Protein AF-A0AAV3T6Z7-F1 (afdb_monomer)

pLDDT: mean 73.98, std 22.69, range [27.25, 97.94]

Foldseek 3Di:
DDDDPADADDDDDPVVVVVVVVLQVVCVVVQAWDWDDHPNDIDTDRADPDWDWDWDWDADPPPPGDIDIDIDIDDDDPPDDDDDPDDDDDDDDDDDDDDDDDDDDDDDDDDDDDDDDDDDDDDDDPPPAQWDKDWDQDPVRFIWIFIAGVVRDTPDIPPDTHNDSVVRVVVVVVCVVAVVPDDDDDDD

Solvent-accessible surface area (backbone atoms only — not comparable to full-atom values): 13007 Å² total; per-residue (Å²): 135,85,79,88,86,76,64,82,84,79,96,70,54,73,66,56,53,53,50,52,52,49,56,50,51,57,30,57,77,66,74,46,71,33,76,48,74,38,93,88,48,74,48,78,45,72,77,55,99,67,66,51,75,49,80,48,76,49,70,50,89,70,92,53,83,50,72,48,76,49,79,48,79,48,70,77,80,79,80,87,72,94,80,80,92,78,85,78,90,85,83,90,84,84,88,84,90,79,90,83,89,81,80,87,84,82,85,86,81,84,86,82,92,72,96,71,81,90,76,80,83,90,88,76,82,83,72,77,72,65,50,46,78,46,78,46,70,52,95,84,71,25,16,30,32,33,33,33,33,78,89,70,49,74,80,46,64,54,93,60,71,24,92,40,63,63,57,23,50,51,57,50,50,52,48,68,68,48,56,85,77,58,83,87,82,84,85,133

Nearest PDB structures (foldseek):
  6q2z-assembly1_B  TM=9.608E-01  e=8.149E-07  Haloferax volcanii DS2
  8p5x-assembly1_A  TM=3.147E-01  e=1.554E+00  Corynebacterium glutamicum ATCC 13032
  8p5v-assembly1_A  TM=3.253E-01  e=2.183E+00  Corynebacterium glutamicum ATCC 13032

Organism: NCBI:txid926360

Secondary structure (DSSP, 8-state):
---------S---HHHHHHHHHHHHHHHHTTSPEEEE-SS-EEEE---SS-EEEEEEEE-SSS---EEEEEEEE-PPP-----------------------------------------PPP-S-----SEEEEEEE-TTS-EEEEEEETTS-EEEE-SS-BSSHHHHHHHHHHHHHHGGGPPPPPP-

Mean predicted aligned error: 17.93 Å

Radius of gyration: 24.34 Å; Cα contacts (8 Å, |Δi|>4): 159; chains: 1; bounding box: 66×48×58 Å

Sequence (188 aa):
MGDTVLQIDGDRSRTEVASTLRALAEQLDRGEEVRLVGDGETIGVRPADELAFELEVEQGSNGDREIEVEIELEWTEPSESPSDAEAASDAEVASEAADELSDAEASPAAPEETDVDKAVPDDAGTIASLARFEVYRDRADEWRWRLVHRNGNIIAASGEGYTTRQNAEKGMRSVMRNAPGASILRGE

Structure (mmCIF, N/CA/C/O backbone):
data_AF-A0AAV3T6Z7-F1
#
_entry.id   AF-A0AAV3T6Z7-F1
#
loop_
_atom_site.group_PDB
_atom_site.id
_atom_site.type_symbol
_atom_site.label_atom_id
_atom_site.label_alt_id
_atom_site.label_comp_id
_atom_site.label_asym_id
_atom_site.label_entity_id
_atom_site.label_seq_id
_atom_site.pdbx_PDB_ins_code
_atom_site.Cartn_x
_atom_site.Cartn_y
_atom_site.Cartn_z
_atom_site.occupancy
_atom_site.B_iso_or_equiv
_atom_site.auth_seq_id
_atom_site.auth_comp_id
_atom_site.auth_asym_id
_atom_site.auth_atom_id
_atom_site.pdbx_PDB_model_num
ATOM 1 N N . MET A 1 1 ? -0.644 4.741 -13.188 1.00 39.75 1 MET A N 1
ATOM 2 C CA . MET A 1 1 ? -0.957 5.608 -12.037 1.00 39.75 1 MET A CA 1
ATOM 3 C C . MET A 1 1 ? -2.393 5.281 -11.696 1.00 39.75 1 MET A C 1
ATOM 5 O O . MET A 1 1 ? -3.234 5.508 -12.553 1.00 39.75 1 MET A O 1
ATOM 9 N N . GLY A 1 2 ? -2.632 4.577 -10.590 1.00 53.66 2 GLY A N 1
ATOM 10 C CA . GLY A 1 2 ? -3.992 4.374 -10.091 1.00 53.66 2 GLY A CA 1
ATOM 11 C C . GLY A 1 2 ? -4.400 5.617 -9.310 1.00 53.66 2 GLY A C 1
ATOM 12 O O . GLY A 1 2 ? -3.569 6.167 -8.588 1.00 53.66 2 GLY A O 1
ATOM 13 N N . ASP A 1 3 ? -5.622 6.090 -9.505 1.00 65.88 3 ASP A N 1
ATOM 14 C CA . ASP A 1 3 ? -6.178 7.189 -8.722 1.00 65.88 3 ASP A CA 1
ATOM 15 C C . ASP A 1 3 ? -6.658 6.651 -7.364 1.00 65.88 3 ASP A C 1
ATOM 17 O O . ASP A 1 3 ? -7.324 5.615 -7.304 1.00 65.88 3 ASP A O 1
ATOM 21 N N . THR A 1 4 ? -6.320 7.333 -6.264 1.00 75.06 4 THR A N 1
ATOM 22 C CA . THR A 1 4 ? -6.882 7.014 -4.944 1.00 75.06 4 THR A CA 1
ATOM 23 C C . THR A 1 4 ? -8.368 7.345 -4.961 1.00 75.06 4 THR A C 1
ATOM 25 O O . THR A 1 4 ? -8.744 8.513 -5.030 1.00 75.06 4 THR A O 1
ATOM 28 N N . VAL A 1 5 ? -9.207 6.314 -4.899 1.00 75.31 5 VAL A N 1
ATOM 29 C CA . VAL A 1 5 ? -10.669 6.462 -4.961 1.00 75.31 5 VAL A CA 1
ATOM 30 C C . VAL A 1 5 ? -11.305 6.715 -3.594 1.00 75.31 5 VAL A C 1
ATOM 32 O O . VAL A 1 5 ? -12.347 7.347 -3.520 1.00 75.31 5 VAL A O 1
ATOM 35 N N . LEU A 1 6 ? -10.676 6.265 -2.503 1.00 78.62 6 LEU A N 1
ATOM 36 C CA . LEU A 1 6 ? -11.164 6.473 -1.141 1.00 78.62 6 LEU A CA 1
ATOM 37 C C . LEU A 1 6 ? -9.988 6.610 -0.174 1.00 78.62 6 LEU A C 1
ATOM 39 O O . LEU A 1 6 ? -9.052 5.814 -0.223 1.00 78.62 6 LEU A O 1
ATOM 43 N N . GLN A 1 7 ? -10.072 7.572 0.739 1.00 75.88 7 GLN A N 1
ATOM 44 C CA . GLN A 1 7 ? -9.171 7.701 1.880 1.00 75.88 7 GLN A CA 1
ATOM 45 C C . GLN A 1 7 ? -10.006 7.762 3.164 1.00 75.88 7 GLN A C 1
ATOM 47 O O . GLN A 1 7 ? -11.115 8.295 3.163 1.00 75.88 7 GLN A O 1
ATOM 52 N N . ILE A 1 8 ? -9.501 7.151 4.237 1.00 76.00 8 ILE A N 1
ATOM 53 C CA . ILE A 1 8 ? -10.101 7.213 5.572 1.00 76.00 8 ILE A CA 1
ATOM 54 C C . ILE A 1 8 ? -9.028 7.765 6.509 1.00 76.00 8 ILE A C 1
ATOM 56 O O . ILE A 1 8 ? -8.168 7.015 6.967 1.00 76.00 8 ILE A O 1
ATOM 60 N N . ASP A 1 9 ? -9.067 9.064 6.789 1.00 80.38 9 ASP A N 1
ATOM 61 C CA . ASP A 1 9 ? -8.186 9.717 7.761 1.00 80.38 9 ASP A CA 1
ATOM 62 C C . ASP A 1 9 ? -8.964 10.270 8.970 1.00 80.38 9 ASP A C 1
ATOM 64 O O . ASP A 1 9 ? -10.198 10.306 8.997 1.00 80.38 9 ASP A O 1
ATOM 68 N N . GLY A 1 10 ? -8.234 10.597 10.039 1.00 80.31 10 GLY A N 1
ATOM 69 C CA . GLY A 1 10 ? -8.775 11.216 11.250 1.00 80.31 10 GLY A CA 1
ATOM 70 C C . GLY A 1 10 ? -8.654 10.382 12.528 1.00 80.31 10 GLY A C 1
ATOM 71 O O . GLY A 1 10 ? -8.561 9.153 12.515 1.00 80.31 10 GLY A O 1
ATOM 72 N N . ASP A 1 11 ? -8.680 11.082 13.662 1.00 86.19 11 ASP A N 1
ATOM 73 C CA . ASP A 1 11 ? -8.622 10.478 14.990 1.00 86.19 11 ASP A CA 1
ATOM 74 C C . ASP A 1 11 ? -9.894 9.674 15.282 1.00 86.19 11 ASP A C 1
ATOM 76 O O . ASP A 1 11 ? -11.007 10.207 15.290 1.00 86.19 11 ASP A O 1
ATOM 80 N N . ARG A 1 12 ? -9.734 8.382 15.576 1.00 87.69 12 ARG A N 1
ATOM 81 C CA . ARG A 1 12 ? -10.833 7.492 15.971 1.00 87.69 12 ARG A CA 1
ATOM 82 C C . ARG A 1 12 ? -10.507 6.796 17.275 1.00 87.69 12 ARG A C 1
ATOM 84 O O . ARG A 1 12 ? -9.356 6.460 17.559 1.00 87.69 12 ARG A O 1
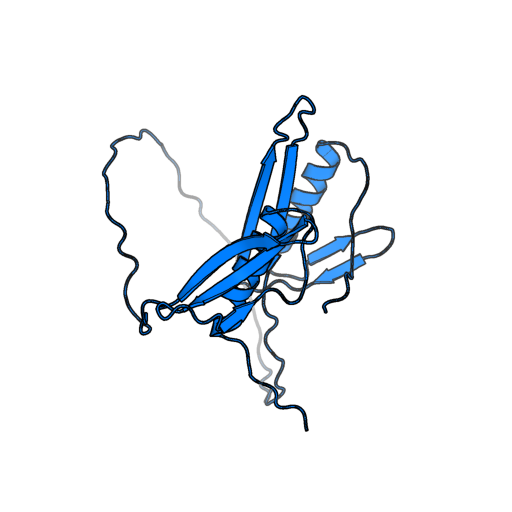ATOM 91 N N . SER A 1 13 ? -11.526 6.526 18.083 1.00 93.62 13 SER A N 1
ATOM 92 C CA . SER A 1 13 ? -11.322 5.698 19.265 1.00 93.62 13 SER A CA 1
ATOM 93 C C . SER A 1 13 ? -10.973 4.261 18.864 1.00 93.62 13 SER A C 1
ATOM 95 O O . SER A 1 13 ? -11.417 3.740 17.839 1.00 93.62 13 SER A O 1
ATOM 97 N N . ARG A 1 14 ? -10.243 3.558 19.737 1.00 94.56 14 ARG A N 1
ATOM 98 C CA . ARG A 1 14 ? -9.926 2.130 19.558 1.00 94.56 14 ARG A CA 1
ATOM 99 C C . ARG A 1 14 ? -11.170 1.271 19.285 1.00 94.56 14 ARG A C 1
ATOM 101 O O . ARG A 1 14 ? -11.097 0.299 18.541 1.00 94.56 14 ARG A O 1
ATOM 108 N N . THR A 1 15 ? -12.305 1.606 19.901 1.00 96.81 15 THR A N 1
ATOM 109 C CA . THR A 1 15 ? -13.564 0.868 19.728 1.00 96.81 15 THR A CA 1
ATOM 110 C C . THR A 1 15 ? -14.177 1.108 18.351 1.00 96.81 15 THR A C 1
ATOM 112 O O . THR A 1 15 ? -14.687 0.162 17.752 1.00 96.81 15 THR A O 1
ATOM 115 N N . GLU A 1 16 ? -14.109 2.335 17.834 1.00 91.12 16 GLU A N 1
ATOM 116 C CA . GLU A 1 16 ? -14.582 2.664 16.485 1.00 91.12 16 GLU A CA 1
ATOM 117 C C . GLU A 1 16 ? -13.747 1.946 15.428 1.00 91.12 16 GLU A C 1
ATOM 119 O O . GLU A 1 16 ? -14.316 1.254 14.589 1.00 91.12 16 GLU A O 1
ATOM 124 N N . VAL A 1 17 ? -12.414 1.996 15.540 1.00 92.25 17 VAL A N 1
ATOM 125 C CA . VAL A 1 17 ? -11.508 1.260 14.639 1.00 92.25 17 VAL A CA 1
ATOM 126 C C . VAL A 1 17 ? -11.812 -0.239 14.663 1.00 92.25 17 VAL A C 1
ATOM 128 O O . VAL A 1 17 ? -12.002 -0.855 13.618 1.00 92.25 17 VAL A O 1
ATOM 131 N N . ALA A 1 18 ? -11.941 -0.834 15.854 1.00 94.50 18 ALA A N 1
ATOM 132 C CA . ALA A 1 18 ? -12.267 -2.252 15.979 1.00 94.50 18 ALA A CA 1
ATOM 133 C C . ALA A 1 18 ? -13.646 -2.604 15.395 1.00 94.50 18 ALA A C 1
ATOM 135 O O . ALA A 1 18 ? -13.845 -3.718 14.920 1.00 94.50 18 ALA A O 1
ATOM 136 N N . SER A 1 19 ? -14.613 -1.689 15.455 1.00 93.62 19 SER A N 1
ATOM 137 C CA . SER A 1 19 ? -15.938 -1.904 14.864 1.00 93.62 19 SER A CA 1
ATOM 138 C C . SER A 1 19 ? -15.863 -1.885 13.339 1.00 93.62 19 SER A C 1
ATOM 140 O O . SER A 1 19 ? -16.414 -2.781 12.706 1.00 93.62 19 SER A O 1
ATOM 142 N N . THR A 1 20 ? -15.109 -0.946 12.760 1.00 89.56 20 THR A N 1
ATOM 143 C CA . THR A 1 20 ? -14.850 -0.897 11.315 1.00 89.56 20 THR A CA 1
ATOM 144 C C . THR A 1 20 ? -14.147 -2.160 10.825 1.00 89.56 20 THR A C 1
ATOM 146 O O . THR A 1 20 ? -14.600 -2.769 9.863 1.00 89.56 20 THR A O 1
ATOM 149 N N . LEU A 1 21 ? -13.085 -2.599 11.509 1.00 92.06 21 LEU A N 1
ATOM 150 C CA . LEU A 1 21 ? -12.343 -3.803 11.120 1.00 92.06 21 LEU A CA 1
ATOM 151 C C . LEU A 1 21 ? -13.201 -5.071 11.202 1.00 92.06 21 LEU A C 1
ATOM 153 O O . LEU A 1 21 ? -13.121 -5.913 10.315 1.00 92.06 21 LEU A O 1
ATOM 157 N N . ARG A 1 22 ? -14.060 -5.202 12.224 1.00 94.44 22 ARG A N 1
ATOM 158 C CA . ARG A 1 22 ? -15.017 -6.322 12.296 1.00 94.44 22 ARG A CA 1
ATOM 159 C C . ARG A 1 22 ? -16.026 -6.278 11.158 1.00 94.44 22 ARG A C 1
ATOM 161 O O . ARG A 1 22 ? -16.257 -7.300 10.531 1.00 94.44 22 ARG A O 1
ATOM 168 N N . ALA A 1 23 ? -16.590 -5.107 10.868 1.00 91.56 23 ALA A N 1
ATOM 169 C CA . ALA A 1 23 ? -17.529 -4.958 9.762 1.00 91.56 23 ALA A CA 1
ATOM 170 C C . ALA A 1 23 ? -16.874 -5.273 8.408 1.00 91.56 23 ALA A C 1
ATOM 172 O O . ALA A 1 23 ? -17.519 -5.850 7.539 1.00 91.56 23 ALA A O 1
ATOM 173 N N . LEU A 1 24 ? -15.602 -4.914 8.219 1.00 91.62 24 LEU A N 1
ATOM 174 C CA . LEU A 1 24 ? -14.833 -5.292 7.034 1.00 91.62 24 LEU A CA 1
ATOM 175 C C . LEU A 1 24 ? -14.630 -6.811 6.965 1.00 91.62 24 LEU A C 1
ATOM 177 O O . LEU A 1 24 ? -14.939 -7.407 5.939 1.00 91.62 24 LEU A O 1
ATOM 181 N N . ALA A 1 25 ? -14.183 -7.436 8.057 1.00 92.69 25 ALA A N 1
ATOM 182 C CA . ALA A 1 25 ? -13.979 -8.884 8.125 1.00 92.69 25 ALA A CA 1
ATOM 183 C C . ALA A 1 25 ? -15.270 -9.660 7.821 1.00 92.69 25 ALA A C 1
ATOM 185 O O . ALA A 1 25 ? -15.272 -10.548 6.980 1.00 92.69 25 ALA A O 1
ATOM 186 N N . GLU A 1 26 ? -16.395 -9.260 8.416 1.00 94.19 26 GLU A N 1
ATOM 187 C CA . GLU A 1 26 ? -17.690 -9.883 8.137 1.00 94.19 26 GLU A CA 1
ATOM 188 C C . GLU A 1 26 ? -18.137 -9.702 6.679 1.00 94.19 26 GLU A C 1
ATOM 190 O O . GLU A 1 26 ? -18.876 -10.530 6.154 1.00 94.19 26 GLU A O 1
ATOM 195 N N . GLN A 1 27 ? -17.787 -8.590 6.025 1.00 93.75 27 GLN A N 1
ATOM 196 C CA . GLN A 1 27 ? -18.110 -8.387 4.609 1.00 93.75 27 GLN A CA 1
ATOM 197 C C . GLN A 1 27 ? -17.240 -9.266 3.706 1.00 93.75 27 GLN A C 1
ATOM 199 O O . GLN A 1 27 ? -17.770 -9.848 2.765 1.00 93.75 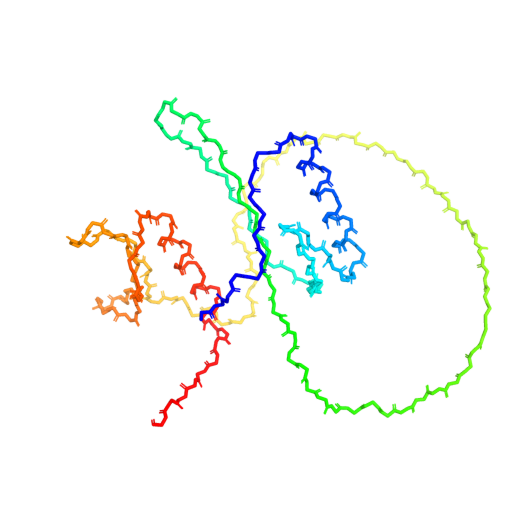27 GLN A O 1
ATOM 204 N N . LEU A 1 28 ? -15.953 -9.418 4.032 1.00 92.12 28 LEU A N 1
ATOM 205 C CA . LEU A 1 28 ? -15.045 -10.332 3.336 1.00 92.12 28 LEU A CA 1
ATOM 206 C C . LEU A 1 28 ? -15.497 -11.794 3.478 1.00 92.12 28 LEU A C 1
ATOM 208 O O . LEU A 1 28 ? -15.591 -12.492 2.476 1.00 92.12 28 LEU A O 1
ATOM 212 N N . ASP A 1 29 ? -15.875 -12.228 4.686 1.00 92.38 29 ASP A N 1
ATOM 213 C CA . ASP A 1 29 ? -16.336 -13.602 4.953 1.00 92.38 29 ASP A CA 1
ATOM 214 C C . ASP A 1 29 ? -17.619 -13.975 4.195 1.00 92.38 29 ASP A C 1
ATOM 216 O O . ASP A 1 29 ? -17.869 -15.151 3.928 1.00 92.38 29 ASP A O 1
ATOM 220 N N . ARG A 1 30 ? -18.459 -12.991 3.844 1.00 90.88 30 ARG A N 1
ATOM 221 C CA . ARG A 1 30 ? -19.657 -13.237 3.025 1.00 90.88 30 ARG A CA 1
ATOM 222 C C . ARG A 1 30 ? -19.316 -13.552 1.565 1.00 90.88 30 ARG A C 1
ATOM 224 O O . ARG A 1 30 ? -20.168 -14.114 0.885 1.00 90.88 30 ARG A O 1
ATOM 231 N N . GLY A 1 31 ? -18.121 -13.189 1.087 1.00 83.00 31 GLY A N 1
ATOM 232 C CA . GLY A 1 31 ? -17.728 -13.333 -0.322 1.00 83.00 31 GLY A CA 1
ATOM 233 C C . GLY A 1 31 ? -18.532 -12.441 -1.278 1.00 83.00 31 GLY A C 1
ATOM 234 O O . GLY A 1 31 ? -18.623 -12.714 -2.471 1.00 83.00 31 GLY A O 1
ATOM 235 N N . GLU A 1 32 ? -19.170 -11.394 -0.752 1.00 84.44 32 GLU A N 1
ATOM 236 C CA . GLU A 1 32 ? -19.997 -10.458 -1.515 1.00 84.44 32 GLU A CA 1
ATOM 237 C C . GLU A 1 32 ? -19.287 -9.101 -1.681 1.00 84.44 32 GLU A C 1
ATOM 239 O O . GLU A 1 32 ? -18.124 -8.914 -1.331 1.00 84.44 32 GLU A O 1
ATOM 244 N N . GLU A 1 33 ? -20.002 -8.116 -2.226 1.00 89.00 33 GLU A N 1
ATOM 245 C CA . GLU A 1 33 ? -19.524 -6.738 -2.324 1.00 89.00 33 GLU A CA 1
ATOM 246 C C . GLU A 1 33 ? -19.237 -6.134 -0.938 1.00 89.00 33 GLU A C 1
ATOM 248 O O . GLU A 1 33 ? -20.132 -5.990 -0.099 1.00 89.00 33 GLU A O 1
ATOM 253 N N . VAL A 1 34 ? -17.989 -5.714 -0.739 1.00 90.88 34 VAL A N 1
ATOM 254 C CA . VAL A 1 34 ? -17.533 -4.953 0.422 1.00 90.88 34 VAL A CA 1
ATOM 255 C C . VAL A 1 34 ? -17.826 -3.477 0.191 1.00 90.88 34 VAL A C 1
ATOM 257 O O . VAL A 1 34 ? -17.452 -2.907 -0.833 1.00 90.88 34 VAL A O 1
ATOM 260 N N . ARG A 1 35 ? -18.459 -2.828 1.167 1.00 89.75 35 ARG A N 1
ATOM 261 C CA . ARG A 1 35 ? -18.719 -1.387 1.162 1.00 89.75 35 ARG A CA 1
ATOM 262 C C . ARG A 1 35 ? -17.751 -0.677 2.091 1.00 89.75 35 ARG A C 1
ATOM 264 O O . ARG A 1 35 ? -17.747 -0.906 3.302 1.00 89.75 35 ARG A O 1
ATOM 271 N N . LEU A 1 36 ? -16.960 0.217 1.514 1.00 85.12 36 LEU A N 1
ATOM 272 C CA . LEU A 1 36 ? -16.019 1.072 2.224 1.00 85.12 36 LEU A CA 1
ATOM 273 C C . LEU A 1 36 ? -16.587 2.488 2.291 1.00 85.12 36 LEU A C 1
ATOM 275 O O . LEU A 1 36 ? -17.032 3.025 1.280 1.00 85.12 36 LEU A O 1
ATOM 279 N N . VAL A 1 37 ? -16.589 3.076 3.488 1.00 82.25 37 VAL A N 1
ATOM 280 C CA . VAL A 1 37 ? -17.152 4.408 3.752 1.00 82.25 37 VAL A CA 1
ATOM 281 C C . VAL A 1 37 ? -16.033 5.348 4.197 1.00 82.25 37 VAL A C 1
ATOM 283 O O . VAL A 1 37 ? -15.421 5.119 5.242 1.00 82.25 37 VAL A O 1
ATOM 286 N N . GLY A 1 38 ? -15.782 6.393 3.410 1.00 75.94 38 GLY A N 1
ATOM 287 C CA . GLY A 1 38 ? -14.840 7.482 3.711 1.00 75.94 38 GLY A CA 1
ATOM 288 C C . GLY A 1 38 ? -15.569 8.789 4.019 1.00 75.94 38 GLY A C 1
ATOM 289 O O . GLY A 1 38 ? -16.704 8.753 4.500 1.00 75.94 38 GLY A O 1
ATOM 290 N N . ASP A 1 39 ? -14.935 9.932 3.745 1.00 71.38 39 ASP A N 1
ATOM 291 C CA . ASP A 1 39 ? -15.435 11.308 3.946 1.00 71.38 39 ASP A CA 1
ATOM 292 C C . ASP A 1 39 ? -16.715 11.653 3.151 1.00 71.38 39 ASP A C 1
ATOM 294 O O . ASP A 1 39 ? -16.746 12.521 2.281 1.00 71.38 39 ASP A O 1
ATOM 298 N N . GLY A 1 40 ? -17.815 10.965 3.456 1.00 71.25 40 GLY A N 1
ATOM 299 C CA . GLY A 1 40 ? -19.119 11.131 2.813 1.00 71.25 40 GLY A CA 1
ATOM 300 C C . GLY A 1 40 ? -19.318 10.305 1.542 1.00 71.25 40 GLY A C 1
ATOM 301 O O . GLY A 1 40 ? -20.413 10.334 0.982 1.00 71.25 40 GLY A O 1
ATOM 302 N N . GLU A 1 41 ? -18.311 9.543 1.114 1.00 78.94 41 GLU A N 1
ATOM 303 C CA . GLU A 1 41 ? -18.389 8.665 -0.053 1.00 78.94 41 GLU A CA 1
ATOM 304 C C . GLU A 1 41 ? -18.438 7.190 0.361 1.00 78.94 41 GLU A C 1
ATOM 306 O O . GLU A 1 41 ? -17.861 6.781 1.371 1.00 78.94 41 GLU A O 1
ATOM 311 N N . THR A 1 42 ? -19.182 6.386 -0.397 1.00 83.75 42 THR A N 1
ATOM 312 C CA . THR A 1 42 ? -19.262 4.934 -0.215 1.00 83.75 42 THR A CA 1
ATOM 313 C C . THR A 1 42 ? -18.905 4.259 -1.524 1.00 83.75 42 THR A C 1
ATOM 315 O O . THR A 1 42 ? -19.574 4.491 -2.530 1.00 83.75 42 THR A O 1
ATOM 318 N N . ILE A 1 43 ? -17.885 3.407 -1.497 1.00 87.38 43 ILE A N 1
ATOM 319 C CA . ILE A 1 43 ? -17.447 2.624 -2.652 1.00 87.38 43 ILE A CA 1
ATOM 320 C C . ILE A 1 43 ? -17.728 1.148 -2.378 1.00 87.38 43 ILE A C 1
ATOM 322 O O . ILE A 1 43 ? -17.416 0.636 -1.303 1.00 87.38 43 ILE A O 1
ATOM 326 N N . GLY A 1 44 ? -18.352 0.483 -3.351 1.00 88.56 44 GLY A N 1
ATOM 327 C CA . GLY A 1 44 ? -18.502 -0.968 -3.384 1.00 88.56 44 GLY A CA 1
ATOM 328 C C . GLY A 1 44 ? -17.346 -1.584 -4.162 1.00 88.56 44 GLY A C 1
ATOM 329 O O . GLY A 1 44 ? -17.101 -1.189 -5.299 1.00 88.56 44 GLY A O 1
ATOM 330 N N . VAL A 1 45 ? -16.645 -2.537 -3.559 1.00 89.44 45 VAL A N 1
ATOM 331 C CA . VAL A 1 45 ? -15.606 -3.340 -4.215 1.00 89.44 45 VAL A CA 1
ATOM 332 C C . VAL A 1 45 ? -15.951 -4.816 -4.078 1.00 89.44 45 VAL A C 1
ATOM 334 O O . VAL A 1 45 ? -16.562 -5.218 -3.089 1.00 89.44 45 VAL A O 1
ATOM 337 N N . ARG A 1 46 ? -15.576 -5.637 -5.061 1.00 89.06 46 ARG A N 1
ATOM 338 C CA . ARG A 1 46 ? -15.724 -7.098 -4.998 1.00 89.06 46 ARG A CA 1
ATOM 339 C C . ARG A 1 46 ? -14.342 -7.742 -4.939 1.00 89.06 46 ARG A C 1
ATOM 341 O O . ARG A 1 46 ? -13.716 -7.910 -5.985 1.00 89.06 46 ARG A O 1
ATOM 348 N N . PRO A 1 47 ? -13.840 -8.045 -3.732 1.00 89.56 47 PRO A N 1
ATOM 349 C CA . PRO A 1 47 ? -12.600 -8.789 -3.577 1.00 89.56 47 PRO A CA 1
ATOM 350 C C . PRO A 1 47 ? -12.725 -10.181 -4.208 1.00 89.56 47 PRO A C 1
ATOM 352 O O . PRO A 1 47 ? -13.805 -10.770 -4.200 1.00 89.56 47 PRO A O 1
ATOM 355 N N . ALA A 1 48 ? -11.632 -10.691 -4.774 1.00 88.00 48 ALA A N 1
ATOM 356 C CA . ALA A 1 48 ? -11.573 -12.066 -5.263 1.00 88.00 48 ALA A CA 1
ATOM 357 C C . ALA A 1 48 ? -11.554 -13.075 -4.096 1.00 88.00 48 ALA A C 1
ATOM 359 O O . ALA A 1 48 ? -11.219 -12.713 -2.968 1.00 88.00 48 ALA A O 1
ATOM 360 N N . ASP A 1 49 ? -11.849 -14.348 -4.384 1.00 86.06 49 ASP A N 1
ATOM 361 C CA . ASP A 1 49 ? -11.765 -15.437 -3.393 1.00 86.06 49 ASP A CA 1
ATOM 362 C C . ASP A 1 49 ? -10.338 -15.621 -2.839 1.00 86.06 49 ASP A C 1
ATOM 364 O O . ASP A 1 49 ? -10.150 -16.087 -1.715 1.00 86.06 49 ASP A O 1
ATOM 368 N N . GLU A 1 50 ? -9.325 -15.230 -3.619 1.00 81.62 50 GLU A N 1
ATOM 369 C CA . GLU A 1 50 ? -7.922 -15.206 -3.210 1.00 81.62 50 GLU A CA 1
ATOM 370 C C . GLU A 1 50 ? -7.394 -13.768 -3.182 1.00 81.62 50 GLU A C 1
ATOM 372 O O . GLU A 1 50 ? -7.432 -13.050 -4.184 1.00 81.62 50 GLU A O 1
ATOM 377 N N . LEU A 1 51 ? -6.868 -13.360 -2.025 1.00 87.00 51 LEU A N 1
ATOM 378 C CA . LEU A 1 51 ? -6.326 -12.024 -1.781 1.00 87.00 51 LEU A CA 1
ATOM 379 C C . LEU A 1 51 ? -4.854 -12.123 -1.384 1.00 87.00 51 LEU A C 1
ATOM 381 O O . LEU A 1 51 ? -4.481 -12.944 -0.541 1.00 87.00 51 LEU A O 1
ATOM 385 N N . ALA A 1 52 ? -4.020 -11.244 -1.933 1.00 83.19 52 ALA A N 1
ATOM 386 C CA . ALA A 1 52 ? -2.710 -10.978 -1.360 1.00 83.19 52 ALA A CA 1
ATOM 387 C C . ALA A 1 52 ? -2.886 -10.036 -0.159 1.00 83.19 52 ALA A C 1
ATOM 389 O O . ALA A 1 52 ? -3.466 -8.961 -0.292 1.00 83.19 52 ALA A O 1
ATOM 390 N N . PHE A 1 53 ? -2.398 -10.453 1.010 1.00 87.00 53 PHE A N 1
ATOM 391 C CA . PHE A 1 53 ? -2.509 -9.709 2.266 1.00 87.00 53 PHE A CA 1
ATOM 392 C C . PHE A 1 53 ? -1.124 -9.343 2.803 1.00 87.00 53 PHE A C 1
ATOM 394 O O . PHE A 1 53 ? -0.259 -10.213 2.938 1.00 87.00 53 PHE A O 1
ATOM 401 N N . GLU A 1 54 ? -0.933 -8.073 3.155 1.00 76.38 54 GLU A N 1
ATOM 402 C CA . GLU A 1 54 ? 0.268 -7.574 3.830 1.00 76.38 54 GLU A CA 1
ATOM 403 C C . GLU A 1 54 ? -0.140 -6.830 5.115 1.00 76.38 54 GLU A C 1
ATOM 405 O O . GLU A 1 54 ? -1.041 -5.991 5.107 1.00 76.38 54 GLU A O 1
ATOM 410 N N . LEU A 1 55 ? 0.507 -7.176 6.234 1.00 86.69 55 LEU A N 1
ATOM 411 C CA . LEU A 1 55 ? 0.377 -6.495 7.524 1.00 86.69 55 LEU A CA 1
ATOM 412 C C . LEU A 1 55 ? 1.759 -6.000 7.931 1.00 86.69 55 LEU A C 1
ATOM 414 O O . LEU A 1 55 ? 2.640 -6.811 8.234 1.00 86.69 55 LEU A O 1
ATOM 418 N N . GLU A 1 56 ? 1.933 -4.687 7.983 1.00 82.81 56 GLU A N 1
ATOM 419 C CA . GLU A 1 56 ? 3.166 -4.065 8.458 1.00 82.81 56 GLU A CA 1
ATOM 420 C C . GLU A 1 56 ? 2.914 -3.333 9.779 1.00 82.81 56 GLU A C 1
ATOM 422 O O . GLU A 1 56 ? 1.861 -2.737 10.000 1.00 82.81 56 GLU A O 1
ATOM 427 N N . VAL A 1 57 ? 3.887 -3.415 10.690 1.00 87.12 57 VAL A N 1
ATOM 428 C CA . VAL A 1 57 ? 3.877 -2.686 11.961 1.00 87.12 57 VAL A CA 1
ATOM 429 C C . VAL A 1 57 ? 5.191 -1.935 12.083 1.00 87.12 57 VAL A C 1
ATOM 431 O O . VAL A 1 57 ? 6.255 -2.552 12.173 1.00 87.12 57 VAL A O 1
ATOM 434 N N . GLU A 1 58 ? 5.115 -0.613 12.130 1.00 82.50 58 GLU A N 1
ATOM 435 C CA . GLU A 1 58 ? 6.260 0.263 12.329 1.00 82.50 58 GLU A CA 1
ATOM 436 C C . GLU A 1 58 ? 6.265 0.817 13.751 1.00 82.50 58 GLU A C 1
ATOM 438 O O . GLU A 1 58 ? 5.233 1.178 14.317 1.00 82.50 58 GLU A O 1
ATOM 443 N N . GLN A 1 59 ? 7.454 0.875 14.351 1.00 85.44 59 GLN A N 1
ATOM 444 C CA . GLN A 1 59 ? 7.666 1.482 15.659 1.00 85.44 59 GLN A CA 1
ATOM 445 C C . GLN A 1 59 ? 8.710 2.592 15.543 1.00 85.44 59 GLN A C 1
ATOM 447 O O . GLN A 1 59 ? 9.853 2.354 15.138 1.00 85.44 59 GLN A O 1
ATOM 452 N N . GLY A 1 60 ? 8.329 3.797 15.964 1.00 74.56 60 GLY A N 1
ATOM 453 C CA . GLY A 1 60 ? 9.208 4.957 16.040 1.00 74.56 60 GLY A CA 1
ATOM 454 C C . GLY A 1 60 ? 10.466 4.656 16.856 1.00 74.56 60 GLY A C 1
ATOM 455 O O . GLY A 1 60 ? 10.410 4.179 17.990 1.00 74.56 60 GLY A O 1
ATOM 456 N N . SER A 1 61 ? 11.633 4.926 16.269 1.00 60.28 61 SER A N 1
ATOM 457 C CA . SER A 1 61 ? 12.928 4.554 16.856 1.00 60.28 61 SER A CA 1
ATOM 458 C C . SER A 1 61 ? 13.509 5.592 17.826 1.00 60.28 61 SER A C 1
ATOM 460 O O . SER A 1 61 ? 14.572 5.347 18.392 1.00 60.28 61 SER A O 1
ATOM 462 N N . ASN A 1 62 ? 12.872 6.754 18.033 1.00 53.69 62 ASN A N 1
ATOM 463 C CA . ASN A 1 62 ? 13.543 7.875 18.701 1.00 53.69 62 ASN A CA 1
ATOM 464 C C . ASN A 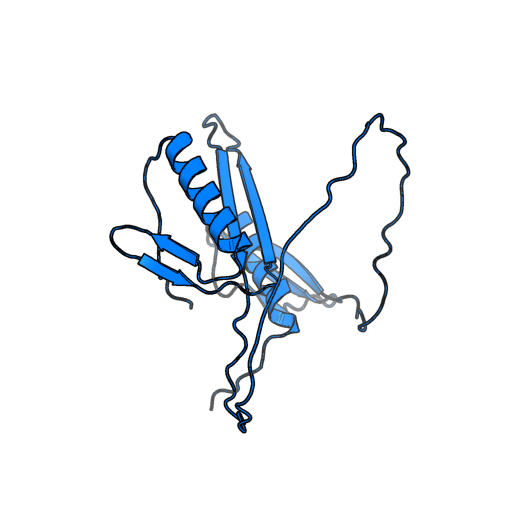1 62 ? 12.604 8.752 19.555 1.00 53.69 62 ASN A C 1
ATOM 466 O O . ASN A 1 62 ? 12.214 9.832 19.140 1.00 53.69 62 ASN A O 1
ATOM 470 N N . GLY A 1 63 ? 12.280 8.317 20.780 1.00 58.00 63 GLY A N 1
ATOM 471 C CA . GLY A 1 63 ? 11.614 9.144 21.808 1.00 58.00 63 GLY A CA 1
ATOM 472 C C . GLY A 1 63 ? 10.109 9.372 21.613 1.00 58.00 63 GLY A C 1
ATOM 473 O O . GLY A 1 63 ? 9.361 9.291 22.589 1.00 58.00 63 GLY A O 1
ATOM 474 N N . ASP A 1 64 ? 9.672 9.544 20.371 1.00 59.94 64 ASP A N 1
ATOM 475 C CA . ASP A 1 64 ? 8.276 9.540 19.952 1.00 59.94 64 ASP A CA 1
ATOM 476 C C . ASP A 1 64 ? 7.871 8.084 19.677 1.00 59.94 64 ASP A C 1
ATOM 478 O O . ASP A 1 64 ? 8.322 7.445 18.727 1.00 59.94 64 ASP A O 1
ATOM 482 N N . ARG A 1 65 ? 7.102 7.496 20.602 1.00 69.69 65 ARG A N 1
ATOM 483 C CA . ARG A 1 65 ? 6.639 6.099 20.524 1.00 69.69 65 ARG A CA 1
ATOM 484 C C . ARG A 1 65 ? 5.418 5.996 19.616 1.00 69.69 65 ARG A C 1
ATOM 486 O O . ARG A 1 65 ? 4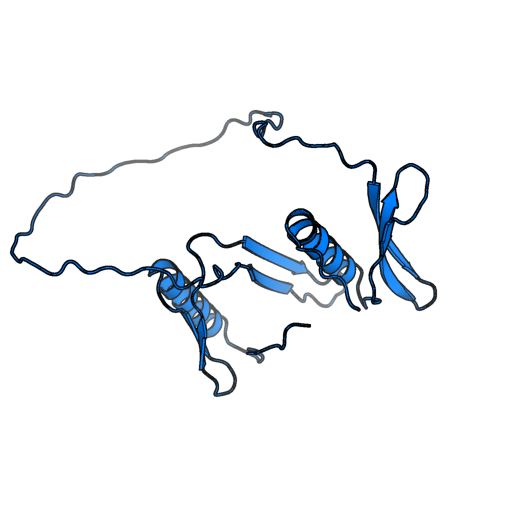.349 5.587 20.066 1.00 69.69 65 ARG A O 1
ATOM 493 N N . GLU A 1 66 ? 5.566 6.417 18.372 1.00 78.12 66 GLU A N 1
ATOM 494 C CA . GLU A 1 66 ? 4.518 6.242 17.374 1.00 78.12 66 GLU A CA 1
ATOM 495 C C . GLU A 1 66 ? 4.549 4.787 16.899 1.00 78.12 66 GLU A C 1
ATOM 497 O O . GLU A 1 66 ? 5.612 4.237 16.605 1.00 78.12 66 GLU A O 1
ATOM 502 N N . ILE A 1 67 ? 3.391 4.132 16.950 1.00 84.50 67 ILE A N 1
ATOM 503 C CA . ILE A 1 67 ? 3.186 2.799 16.390 1.00 84.50 67 ILE A CA 1
ATOM 504 C C . ILE A 1 67 ? 2.240 2.991 15.220 1.00 84.50 67 ILE A C 1
ATOM 506 O O . ILE A 1 67 ? 1.131 3.491 15.412 1.00 84.50 67 ILE A O 1
ATOM 510 N N . GLU A 1 68 ? 2.675 2.573 14.045 1.00 83.88 68 GLU A N 1
ATOM 511 C CA . GLU A 1 68 ? 1.878 2.584 12.828 1.00 83.88 68 GLU A CA 1
ATOM 512 C C . GLU A 1 68 ? 1.612 1.141 12.409 1.00 83.88 68 GLU A C 1
ATOM 514 O O . GLU A 1 68 ? 2.482 0.278 12.518 1.00 83.88 68 GLU A O 1
ATOM 519 N N . VAL A 1 69 ? 0.374 0.859 12.014 1.00 87.56 69 VAL A N 1
ATOM 520 C CA . VAL A 1 69 ? -0.034 -0.449 11.506 1.00 87.56 69 VAL A CA 1
ATOM 521 C C . VAL A 1 69 ? -0.688 -0.214 10.159 1.00 87.56 69 VAL A C 1
ATOM 523 O O . VAL A 1 69 ? -1.709 0.471 10.091 1.00 87.56 69 VAL A O 1
ATOM 526 N N . GLU A 1 70 ? -0.124 -0.804 9.116 1.00 86.25 70 GLU A N 1
ATOM 527 C CA . GLU A 1 70 ? -0.663 -0.758 7.763 1.00 86.25 70 GLU A CA 1
ATOM 528 C C . GLU A 1 70 ? -1.220 -2.131 7.385 1.00 86.25 70 GLU A C 1
ATOM 530 O O . GLU A 1 70 ? -0.618 -3.169 7.672 1.00 86.25 70 GLU A O 1
ATOM 535 N N . ILE A 1 71 ? -2.395 -2.128 6.757 1.00 89.06 71 ILE A N 1
ATOM 536 C CA . ILE A 1 71 ? -3.055 -3.326 6.242 1.00 89.06 71 ILE A CA 1
ATOM 537 C C . ILE A 1 71 ? -3.323 -3.094 4.761 1.00 89.06 71 ILE A C 1
ATOM 539 O O . ILE A 1 71 ? -4.034 -2.151 4.409 1.00 89.06 71 ILE A O 1
ATOM 543 N N . GLU A 1 72 ? -2.800 -3.972 3.915 1.00 86.19 72 GLU A N 1
ATOM 544 C CA . GLU A 1 72 ? -2.998 -3.930 2.469 1.00 86.19 72 GLU A CA 1
ATOM 545 C C . GLU A 1 72 ? -3.646 -5.232 1.985 1.00 86.19 72 GLU A C 1
ATOM 547 O O . GLU A 1 72 ? -3.285 -6.332 2.415 1.00 86.19 72 GLU A O 1
ATOM 552 N N . LEU A 1 73 ? -4.624 -5.085 1.091 1.00 88.69 73 LEU A N 1
ATOM 553 C CA . LEU A 1 73 ? -5.298 -6.171 0.388 1.00 88.69 73 LEU A CA 1
ATOM 554 C C . LEU A 1 73 ? -5.210 -5.883 -1.111 1.00 88.69 73 LEU A C 1
ATOM 556 O O . LEU A 1 73 ? -5.690 -4.845 -1.563 1.00 88.69 73 LEU A O 1
ATOM 560 N N . GLU A 1 74 ? -4.624 -6.801 -1.872 1.00 85.81 74 GLU A N 1
ATOM 561 C CA . GLU A 1 74 ? -4.441 -6.675 -3.321 1.00 85.81 74 GLU A CA 1
ATOM 562 C C . GLU A 1 74 ? -5.044 -7.892 -4.034 1.00 85.81 74 GLU A C 1
ATOM 564 O O . GLU A 1 74 ? -4.851 -9.040 -3.623 1.00 85.81 74 GLU A O 1
ATOM 569 N N . TRP A 1 75 ? -5.785 -7.641 -5.113 1.00 89.88 75 TRP A N 1
ATOM 570 C CA . TRP A 1 75 ? -6.327 -8.674 -5.993 1.00 89.88 75 TRP A CA 1
ATOM 571 C C . TRP A 1 75 ? -6.424 -8.166 -7.431 1.00 89.88 75 TRP A C 1
ATOM 573 O O . TRP A 1 75 ? -6.405 -6.963 -7.691 1.00 89.88 75 TRP A O 1
ATOM 583 N N . THR A 1 76 ? -6.513 -9.098 -8.378 1.00 82.06 76 THR A N 1
ATOM 584 C CA . THR A 1 76 ? -6.734 -8.791 -9.796 1.00 82.06 76 THR A CA 1
ATOM 585 C C . THR A 1 76 ? -8.180 -9.092 -10.151 1.00 82.06 76 THR A C 1
ATOM 587 O O . THR A 1 76 ? -8.659 -10.197 -9.899 1.00 82.06 76 THR A O 1
ATOM 590 N N . GLU A 1 77 ? -8.877 -8.136 -10.761 1.00 73.62 77 GLU A N 1
ATOM 591 C CA . GLU A 1 77 ? -10.205 -8.399 -11.308 1.00 73.62 77 GLU A CA 1
ATOM 592 C C . GLU A 1 77 ? -10.078 -9.259 -12.576 1.00 73.62 77 GLU A C 1
ATOM 594 O O . GLU A 1 77 ? -9.270 -8.939 -13.458 1.00 73.62 77 GLU A O 1
ATOM 599 N N . PRO A 1 78 ? -10.836 -10.363 -12.698 1.00 63.53 78 PRO A N 1
ATOM 600 C CA . PRO A 1 78 ? -10.831 -11.142 -13.923 1.00 63.53 78 PRO A CA 1
ATOM 601 C C . PRO A 1 78 ? -11.336 -10.257 -15.067 1.00 63.53 78 PRO A C 1
ATOM 603 O O . PRO A 1 78 ? -12.400 -9.651 -14.976 1.00 63.53 78 PRO A O 1
ATOM 606 N N . SER A 1 79 ? -10.576 -10.177 -16.160 1.00 47.88 79 SER A N 1
ATOM 607 C CA . SER A 1 79 ? -10.999 -9.434 -17.345 1.00 47.88 79 SER A CA 1
ATOM 608 C C . SER A 1 79 ? -12.282 -10.056 -17.900 1.00 47.88 79 SER A C 1
ATOM 610 O O . SER A 1 79 ? -12.244 -11.169 -18.433 1.00 47.88 79 SER A O 1
ATOM 612 N N . GLU A 1 80 ? -13.408 -9.358 -17.787 1.00 54.53 80 GLU A N 1
ATOM 613 C CA . GLU A 1 80 ? -14.675 -9.796 -18.365 1.00 54.53 80 GLU A CA 1
ATOM 614 C C . GLU A 1 80 ? -14.526 -9.899 -19.894 1.00 54.53 80 GLU A C 1
ATOM 616 O O . GLU A 1 80 ? -14.512 -8.9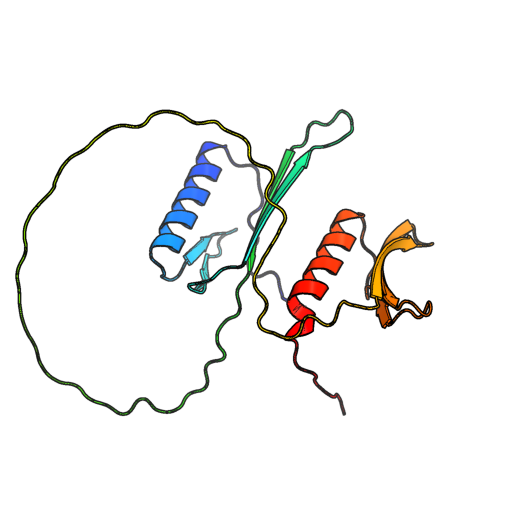00 -20.611 1.00 54.53 80 GLU A O 1
ATOM 621 N N . SER A 1 81 ? -14.384 -11.118 -20.416 1.00 39.62 81 SER A N 1
ATOM 622 C CA . SER A 1 81 ? -14.590 -11.404 -21.838 1.00 39.62 81 SER A CA 1
ATOM 623 C C . SER A 1 81 ? -16.017 -11.933 -22.004 1.00 39.62 81 SER A C 1
ATOM 625 O O . SER A 1 81 ? -16.308 -13.011 -21.484 1.00 39.62 81 SER A O 1
ATOM 627 N N . PRO A 1 82 ? -16.932 -11.224 -22.690 1.00 53.69 82 PRO A N 1
ATOM 628 C CA . PRO A 1 82 ? -18.290 -11.718 -22.882 1.00 53.69 82 PRO A CA 1
ATOM 629 C C . PRO A 1 82 ? -18.355 -12.686 -24.078 1.00 53.69 82 PRO A C 1
ATOM 631 O O . PRO A 1 82 ? -18.269 -12.250 -25.222 1.00 53.69 82 PRO A O 1
ATOM 634 N N . SER A 1 83 ? -18.522 -13.987 -23.818 1.00 41.69 83 SER A N 1
ATOM 635 C CA . SER A 1 83 ? -19.085 -15.010 -24.735 1.00 41.69 83 SER A CA 1
ATOM 636 C C . SER A 1 83 ? -19.145 -16.343 -23.974 1.00 41.69 83 SER A C 1
ATOM 638 O O . SER A 1 83 ? -18.116 -16.767 -23.460 1.00 41.69 83 SER A O 1
ATOM 640 N N . ASP A 1 84 ? -20.227 -17.091 -23.796 1.00 34.69 84 ASP A N 1
ATOM 641 C CA . ASP A 1 84 ? -21.566 -17.132 -24.375 1.00 34.69 84 ASP A CA 1
ATOM 642 C C . ASP A 1 84 ? -22.461 -17.706 -23.256 1.00 34.69 84 ASP A C 1
ATOM 644 O O . ASP A 1 84 ? -22.222 -18.819 -22.785 1.00 34.69 84 ASP A O 1
ATOM 648 N N . ALA A 1 85 ? -23.457 -16.953 -22.787 1.00 40.12 85 ALA A N 1
ATOM 649 C CA . ALA A 1 85 ? -24.489 -17.486 -21.902 1.00 40.12 85 ALA A CA 1
ATOM 650 C C . ALA A 1 85 ? -25.642 -18.003 -22.770 1.00 40.12 85 ALA A C 1
ATOM 652 O O . ALA A 1 85 ? -26.619 -17.295 -23.005 1.00 40.12 85 ALA A O 1
ATOM 653 N N . GLU A 1 86 ? -25.507 -19.233 -23.264 1.00 40.94 86 GLU A N 1
ATOM 654 C CA . GLU A 1 86 ? -26.636 -19.977 -23.818 1.00 40.94 86 GLU A CA 1
ATOM 655 C C . GLU A 1 86 ? -27.462 -20.589 -22.681 1.00 40.94 86 GLU A C 1
ATOM 657 O O . GLU A 1 86 ? -26.956 -21.152 -21.708 1.00 40.94 86 GLU A O 1
ATOM 662 N N . ALA A 1 87 ? -28.766 -20.404 -22.823 1.00 40.41 87 ALA A N 1
ATOM 663 C CA . ALA A 1 87 ? -29.806 -20.652 -21.850 1.00 40.41 87 ALA A CA 1
ATOM 664 C C . ALA A 1 87 ? -30.005 -22.132 -21.494 1.00 40.41 87 ALA A C 1
ATOM 666 O O . ALA A 1 87 ? -30.025 -22.999 -22.363 1.00 40.41 87 ALA A O 1
ATOM 667 N N . ALA A 1 88 ? -30.353 -22.382 -20.231 1.00 39.22 88 ALA A N 1
ATOM 668 C CA . ALA A 1 88 ? -31.365 -23.375 -19.879 1.00 39.22 88 ALA A CA 1
ATOM 669 C C . ALA A 1 88 ? -31.983 -23.035 -18.515 1.00 39.22 88 ALA A C 1
ATOM 671 O O . ALA A 1 88 ? -31.471 -23.389 -17.457 1.00 39.22 88 ALA A O 1
ATOM 672 N N . SER A 1 89 ? -33.111 -22.333 -18.560 1.00 39.09 89 SER A N 1
ATOM 673 C CA . SER A 1 89 ? -34.163 -22.441 -17.552 1.00 39.09 89 SER A CA 1
ATOM 674 C C . SER A 1 89 ? -34.774 -23.847 -17.609 1.00 39.09 89 SER A C 1
ATOM 676 O O . SER A 1 89 ? -35.119 -24.269 -18.713 1.00 39.09 89 SER A O 1
ATOM 678 N N . ASP A 1 90 ? -34.925 -24.542 -16.476 1.00 31.69 90 ASP A N 1
ATOM 679 C CA . ASP A 1 90 ? -36.228 -24.964 -15.911 1.00 31.69 90 ASP A CA 1
ATOM 680 C C . ASP A 1 90 ? -36.079 -25.946 -14.716 1.00 31.69 90 ASP A C 1
ATOM 682 O O . ASP A 1 90 ? -35.201 -26.808 -14.726 1.00 31.69 90 ASP A O 1
ATOM 686 N N . ALA A 1 91 ? -37.021 -25.826 -13.763 1.00 37.94 91 ALA A N 1
ATOM 687 C CA . ALA A 1 91 ? -37.508 -26.801 -12.758 1.00 37.94 91 ALA A CA 1
ATOM 688 C C . ALA A 1 91 ? -36.895 -26.894 -11.320 1.00 37.94 91 ALA A C 1
ATOM 690 O O . ALA A 1 91 ? -35.958 -27.644 -11.066 1.00 37.94 91 ALA A O 1
ATOM 691 N N . GLU A 1 92 ? -37.490 -26.130 -10.374 1.00 39.81 92 GLU A N 1
ATOM 692 C CA . GLU A 1 92 ? -38.314 -26.540 -9.184 1.00 39.81 92 GLU A CA 1
ATOM 693 C C . GLU A 1 92 ? -38.142 -27.975 -8.567 1.00 39.81 92 GLU A C 1
ATOM 695 O O . GLU A 1 92 ? -38.013 -28.927 -9.323 1.00 39.81 92 GLU A O 1
ATOM 700 N N . VAL A 1 93 ? -38.229 -28.324 -7.254 1.00 37.62 93 VAL A N 1
ATOM 701 C CA . VAL A 1 93 ? -38.690 -27.743 -5.953 1.00 37.62 93 VAL A CA 1
ATOM 702 C C . VAL A 1 93 ? -38.137 -28.575 -4.746 1.00 37.62 93 VAL A C 1
ATOM 704 O O . VAL A 1 93 ? -37.933 -29.775 -4.893 1.00 37.62 93 VAL A O 1
ATOM 707 N N . ALA A 1 94 ? -38.110 -27.952 -3.547 1.00 37.94 94 ALA A N 1
ATOM 708 C CA . ALA A 1 94 ? -38.474 -28.447 -2.184 1.00 37.94 94 ALA A CA 1
ATOM 709 C C . ALA A 1 94 ? -37.564 -29.426 -1.393 1.00 37.94 94 ALA A C 1
ATOM 711 O O . ALA A 1 94 ? -37.378 -30.570 -1.779 1.00 37.94 94 ALA A O 1
ATOM 712 N N . SER A 1 95 ? -37.010 -28.931 -0.267 1.00 39.09 95 SER A N 1
ATOM 713 C CA . SER A 1 95 ? -37.286 -29.287 1.162 1.00 39.09 95 SER A CA 1
ATOM 714 C C . SER A 1 95 ? -36.372 -30.425 1.670 1.00 39.09 95 SER A C 1
ATOM 716 O O . SER A 1 95 ? -35.948 -31.257 0.889 1.00 39.09 95 SER A O 1
ATOM 718 N N . GLU A 1 96 ? -35.881 -30.512 2.907 1.00 35.56 96 GLU A N 1
ATOM 719 C CA . GLU A 1 96 ? -36.324 -30.053 4.224 1.00 35.56 96 GLU A CA 1
ATOM 720 C C . GLU A 1 96 ? -35.132 -30.121 5.212 1.00 35.56 96 GLU A C 1
ATOM 722 O O . GLU A 1 96 ? -34.096 -30.716 4.921 1.00 35.56 96 GLU A O 1
ATOM 727 N N . ALA A 1 97 ? -35.291 -29.498 6.379 1.00 34.47 97 ALA A N 1
ATOM 728 C CA . ALA A 1 97 ? -34.307 -29.387 7.454 1.00 34.47 97 ALA A CA 1
ATOM 729 C C . ALA A 1 97 ? -34.109 -30.675 8.282 1.00 34.47 97 ALA A C 1
ATOM 731 O O . ALA A 1 97 ? -35.044 -31.459 8.420 1.00 34.47 97 ALA A O 1
ATOM 732 N N . ALA A 1 98 ? -32.939 -30.784 8.929 1.00 37.56 98 ALA A N 1
ATOM 733 C CA . ALA A 1 98 ? -32.740 -30.908 10.389 1.00 37.56 98 ALA A CA 1
ATOM 734 C C . ALA A 1 98 ? -31.575 -31.848 10.763 1.00 37.56 98 ALA A C 1
ATOM 736 O O . ALA A 1 98 ? -31.448 -32.914 10.173 1.00 37.56 98 ALA A O 1
ATOM 737 N N . ASP A 1 99 ? -30.859 -31.454 11.831 1.00 30.52 99 ASP A N 1
ATOM 738 C CA . ASP A 1 99 ? -30.199 -32.328 12.826 1.00 30.52 99 ASP A CA 1
ATOM 739 C C . ASP A 1 99 ? -28.942 -33.116 12.350 1.00 30.52 99 ASP A C 1
ATOM 741 O O . ASP A 1 99 ? -28.932 -33.719 11.291 1.00 30.52 99 ASP A O 1
ATOM 745 N N . GLU A 1 100 ? -27.777 -33.147 13.011 1.00 35.31 100 GLU A N 1
ATOM 746 C CA . GLU A 1 100 ? -27.476 -33.192 14.447 1.00 35.31 100 GLU A CA 1
ATOM 747 C C . GLU A 1 100 ? -26.067 -32.652 14.788 1.00 35.31 100 GLU A C 1
ATOM 749 O O . GLU A 1 100 ? -25.120 -32.730 14.004 1.00 35.31 100 GLU A O 1
ATOM 754 N N . LEU A 1 101 ? -25.940 -32.156 16.023 1.00 39.16 101 LEU A N 1
ATOM 755 C CA . LEU A 1 101 ? -24.695 -31.850 16.736 1.00 39.16 101 LEU A CA 1
ATOM 756 C C . LEU A 1 101 ? -24.032 -33.144 17.248 1.00 39.16 101 LEU A C 1
ATOM 758 O O . LEU A 1 101 ? -24.728 -34.035 17.724 1.00 39.16 101 LEU A O 1
ATOM 762 N N . SER A 1 102 ? -22.697 -33.209 17.275 1.00 36.84 102 SER A N 1
ATOM 763 C CA . SER A 1 102 ? -21.961 -34.171 18.113 1.00 36.84 102 SER A CA 1
ATOM 764 C C . SER A 1 102 ? -20.630 -33.584 18.599 1.00 36.84 102 SER A C 1
ATOM 766 O O . SER A 1 102 ? -19.679 -33.475 17.832 1.00 36.84 102 SER A O 1
ATOM 768 N N . ASP A 1 103 ? -20.638 -33.207 19.881 1.00 30.44 103 ASP A N 1
ATOM 769 C CA . ASP A 1 103 ? -19.596 -33.243 20.924 1.00 30.44 103 ASP A CA 1
ATOM 770 C C . ASP A 1 103 ? -18.087 -33.102 20.602 1.00 30.44 103 ASP A C 1
ATOM 772 O O . ASP A 1 103 ? -17.480 -33.936 19.936 1.00 30.44 103 ASP A O 1
ATOM 776 N N . ALA A 1 104 ? -17.501 -32.040 21.183 1.00 33.44 104 ALA A N 1
ATOM 777 C CA . ALA A 1 104 ? -16.485 -32.014 22.264 1.00 33.44 104 ALA A CA 1
ATOM 778 C C . ALA A 1 104 ? -15.463 -33.186 22.363 1.00 33.44 104 ALA A C 1
ATOM 780 O O . ALA A 1 104 ? -15.815 -34.349 22.253 1.00 33.44 104 ALA A O 1
ATOM 781 N N . GLU A 1 105 ? -14.162 -33.002 22.623 1.00 31.72 105 GLU A N 1
ATOM 782 C CA . GLU A 1 105 ? -13.508 -32.223 23.685 1.00 31.72 105 GLU A CA 1
ATOM 783 C C . GLU A 1 105 ? -11.969 -32.162 23.472 1.00 31.72 105 GLU A C 1
ATOM 785 O O . GLU A 1 105 ? -11.373 -33.032 22.842 1.00 31.72 105 GLU A O 1
ATOM 790 N N . ALA A 1 106 ? -11.356 -31.185 24.155 1.00 32.06 106 ALA A N 1
ATOM 791 C CA . ALA A 1 106 ? -10.031 -31.213 24.800 1.00 32.06 106 ALA A CA 1
ATOM 792 C C . ALA A 1 106 ? -8.711 -31.126 23.985 1.00 32.06 106 ALA A C 1
ATOM 794 O O . ALA A 1 106 ? -8.139 -32.101 23.509 1.00 32.06 106 ALA A O 1
ATOM 795 N N . SER A 1 107 ? -8.132 -29.919 24.045 1.00 35.44 107 SER A N 1
ATOM 796 C CA . SER A 1 107 ? -6.685 -29.618 24.136 1.00 35.44 107 SER A CA 1
ATOM 797 C C . SER A 1 107 ? -6.052 -30.341 25.354 1.00 35.44 107 SER A C 1
ATOM 799 O O . SER A 1 107 ? -6.754 -30.455 26.364 1.00 35.44 107 SER A O 1
ATOM 801 N N . PRO A 1 108 ? -4.770 -30.795 25.355 1.00 38.69 108 PRO A N 1
ATOM 802 C CA . PRO A 1 108 ? -3.644 -29.856 25.500 1.00 38.69 108 PRO A CA 1
ATOM 803 C C . PRO A 1 108 ? -2.282 -30.242 24.869 1.00 38.69 108 PRO A C 1
ATOM 805 O O . PRO A 1 108 ? -1.989 -31.396 24.581 1.00 38.69 108 PRO A O 1
ATOM 808 N N . ALA A 1 109 ? -1.417 -29.217 24.841 1.00 27.25 109 ALA A N 1
ATOM 809 C CA . ALA A 1 109 ? 0.051 -29.238 24.938 1.00 27.25 109 ALA A CA 1
ATOM 810 C C . ALA A 1 109 ? 0.902 -29.423 23.659 1.00 27.25 109 ALA A C 1
ATOM 812 O O . ALA A 1 109 ? 1.179 -30.524 23.198 1.00 27.25 109 ALA A O 1
ATOM 813 N N . ALA A 1 110 ? 1.447 -28.291 23.197 1.00 32.94 110 ALA A N 1
ATOM 814 C CA . ALA A 1 110 ? 2.825 -28.173 22.701 1.00 32.94 110 ALA A CA 1
ATOM 815 C C . ALA A 1 110 ? 3.830 -28.352 23.877 1.00 32.94 110 ALA A C 1
ATOM 817 O O . ALA A 1 110 ? 3.376 -28.312 25.028 1.00 32.94 110 ALA A O 1
ATOM 818 N N . PRO A 1 111 ? 5.166 -28.435 23.677 1.00 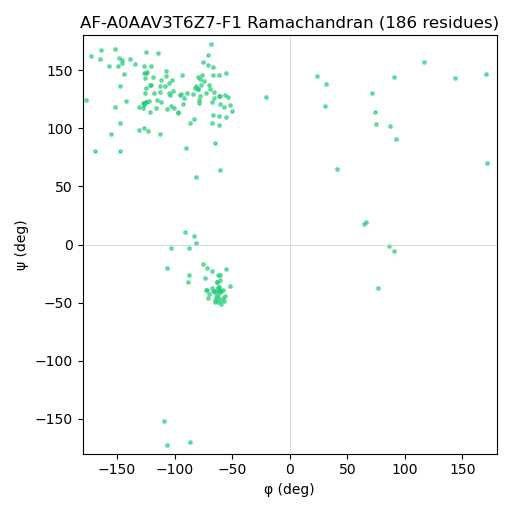45.41 111 PRO A N 1
ATOM 819 C CA . PRO A 1 111 ? 5.919 -28.267 22.426 1.00 45.41 111 PRO A CA 1
ATOM 820 C C . PRO A 1 111 ? 6.991 -29.350 22.181 1.00 45.41 111 PRO A C 1
ATOM 822 O O . PRO A 1 111 ? 7.575 -29.859 23.127 1.00 45.41 111 PRO A O 1
ATOM 825 N N . GLU A 1 112 ? 7.359 -29.599 20.923 1.00 32.09 112 GLU A N 1
ATOM 826 C CA . GLU A 1 112 ? 8.742 -29.973 20.596 1.00 32.09 112 GLU A CA 1
ATOM 827 C C . GLU A 1 112 ? 9.159 -29.326 19.275 1.00 32.09 112 GLU A C 1
ATOM 829 O O . GLU A 1 112 ? 8.499 -29.451 18.243 1.00 32.09 112 GLU A O 1
ATOM 834 N N . GLU A 1 113 ? 10.251 -28.573 19.364 1.00 45.62 113 GLU A N 1
ATOM 835 C CA . GLU A 1 113 ? 10.947 -27.939 18.260 1.00 45.62 113 GLU A CA 1
ATOM 836 C C . GLU A 1 113 ? 11.546 -29.013 17.353 1.00 45.62 113 GLU A C 1
ATOM 838 O O . GLU A 1 113 ? 12.315 -29.861 17.805 1.00 45.62 113 GLU A O 1
ATOM 843 N N . THR A 1 114 ? 11.238 -28.953 16.060 1.00 28.61 114 THR A N 1
ATOM 844 C CA . THR A 1 114 ? 12.075 -29.591 15.046 1.00 28.61 114 THR A CA 1
ATOM 845 C C . THR A 1 114 ? 12.348 -28.594 13.933 1.00 28.61 114 THR A C 1
ATOM 847 O O . THR A 1 114 ? 11.449 -28.061 13.288 1.00 28.61 114 THR A O 1
ATOM 850 N N . ASP A 1 115 ? 13.636 -28.310 13.793 1.00 44.25 115 ASP A N 1
ATOM 851 C CA . ASP A 1 115 ? 14.282 -27.667 12.664 1.00 44.25 115 ASP A CA 1
ATOM 852 C C . ASP A 1 115 ? 13.942 -28.471 11.397 1.00 44.25 115 ASP A C 1
ATOM 854 O O . ASP A 1 115 ? 14.345 -29.628 11.257 1.00 44.25 115 ASP A O 1
ATOM 858 N N . VAL A 1 116 ? 13.124 -27.897 10.513 1.00 34.22 116 VAL A N 1
ATOM 859 C CA . VAL A 1 116 ? 12.853 -28.455 9.184 1.00 34.22 116 VAL A CA 1
ATOM 860 C C . VAL A 1 116 ? 13.112 -27.391 8.132 1.00 34.22 116 VAL A C 1
ATOM 862 O O . VAL A 1 116 ? 12.321 -26.479 7.891 1.00 34.22 116 VAL A O 1
ATOM 865 N N . ASP A 1 117 ? 14.290 -27.553 7.541 1.00 39.59 117 ASP A N 1
ATOM 866 C CA . ASP A 1 117 ? 14.690 -27.154 6.202 1.00 39.59 117 ASP A CA 1
ATOM 867 C C . ASP A 1 117 ? 13.499 -26.944 5.249 1.00 39.59 117 ASP A C 1
ATOM 869 O O . ASP A 1 117 ? 12.635 -27.807 5.063 1.00 39.59 117 ASP A O 1
ATOM 873 N N . LYS A 1 118 ? 13.483 -25.763 4.626 1.00 39.66 118 LYS A N 1
ATOM 874 C CA . LYS A 1 118 ? 12.527 -25.354 3.598 1.00 39.66 118 LYS A CA 1
ATOM 875 C C . LYS A 1 118 ? 12.546 -26.335 2.428 1.00 39.66 118 LYS A C 1
ATOM 877 O O . LYS A 1 118 ? 13.511 -26.375 1.671 1.00 39.66 118 LYS A O 1
ATOM 882 N N . ALA A 1 119 ? 11.414 -26.982 2.182 1.00 36.38 119 ALA A N 1
ATOM 883 C CA . ALA A 1 119 ? 11.086 -27.533 0.875 1.00 36.38 119 ALA A CA 1
ATOM 884 C C . ALA A 1 119 ? 9.668 -27.091 0.493 1.00 36.38 119 ALA A C 1
ATOM 886 O O . ALA A 1 119 ? 8.680 -27.662 0.946 1.00 36.38 119 ALA A O 1
ATOM 887 N N . VAL A 1 120 ? 9.581 -26.042 -0.327 1.00 44.38 120 VAL A N 1
ATO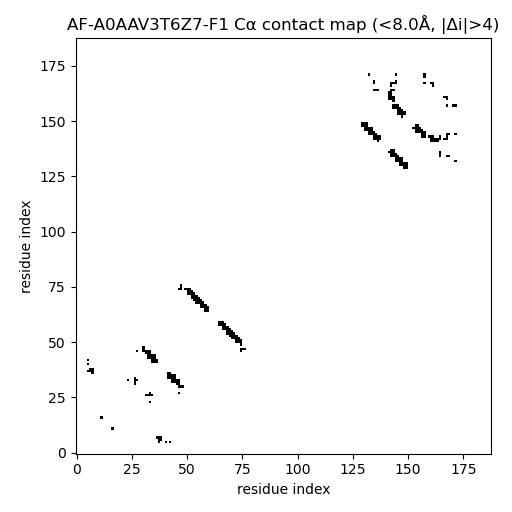M 888 C CA . VAL A 1 120 ? 8.390 -25.755 -1.139 1.00 44.38 120 VAL A CA 1
ATOM 889 C C . VAL A 1 120 ? 8.586 -26.508 -2.460 1.00 44.38 120 VAL A C 1
ATOM 891 O O . VAL A 1 120 ? 9.681 -26.415 -3.019 1.00 44.38 120 VAL A O 1
ATOM 894 N N . PRO A 1 121 ? 7.596 -27.286 -2.930 1.00 39.62 121 PRO A N 1
ATOM 895 C CA . PRO A 1 121 ? 7.758 -28.162 -4.081 1.00 39.62 121 PRO A CA 1
ATOM 896 C C . PRO A 1 121 ? 7.890 -27.386 -5.399 1.00 39.62 121 PRO A C 1
ATOM 898 O O . PRO A 1 121 ? 7.171 -26.422 -5.655 1.00 39.62 121 PRO A O 1
ATOM 901 N N . ASP A 1 122 ? 8.829 -27.863 -6.216 1.00 49.56 122 ASP A N 1
ATOM 902 C CA . ASP A 1 122 ? 8.993 -27.611 -7.646 1.00 49.56 122 ASP A CA 1
ATOM 903 C C . ASP A 1 122 ? 7.698 -27.882 -8.428 1.00 49.56 122 ASP A C 1
ATOM 905 O O . ASP A 1 122 ? 7.259 -29.026 -8.461 1.00 49.56 122 ASP A O 1
ATOM 909 N N . ASP A 1 123 ? 7.146 -26.868 -9.109 1.00 45.19 123 ASP A N 1
ATOM 910 C CA . ASP A 1 123 ? 6.605 -27.004 -10.476 1.00 45.19 123 ASP A CA 1
ATOM 911 C C . ASP A 1 123 ? 6.284 -25.623 -11.095 1.00 45.19 123 ASP A C 1
ATOM 913 O O . ASP A 1 123 ? 5.160 -25.134 -11.051 1.00 45.19 123 ASP A O 1
ATOM 917 N N . ALA A 1 124 ? 7.331 -24.958 -11.605 1.00 42.62 124 ALA A N 1
ATOM 918 C CA . ALA A 1 124 ? 7.334 -24.009 -12.735 1.00 42.62 124 ALA A CA 1
ATOM 919 C C . ALA A 1 124 ? 8.719 -23.337 -12.832 1.00 42.62 124 ALA A C 1
ATOM 921 O O . ALA A 1 124 ? 8.886 -22.164 -12.515 1.00 42.62 124 ALA A O 1
ATOM 922 N N . GLY A 1 125 ? 9.739 -24.100 -13.241 1.00 44.69 125 GLY A N 1
ATOM 923 C CA . GLY A 1 125 ? 11.009 -23.579 -13.766 1.00 44.69 125 GLY A CA 1
ATOM 924 C C . GLY A 1 125 ? 11.601 -22.356 -13.053 1.00 44.69 125 GLY A C 1
ATOM 925 O O . GLY A 1 125 ? 11.747 -21.303 -13.675 1.00 44.69 125 GLY A O 1
ATOM 926 N N . THR A 1 126 ? 11.993 -22.494 -11.784 1.00 47.12 126 THR A N 1
ATOM 927 C CA . THR A 1 126 ? 12.737 -21.456 -11.056 1.00 47.12 126 THR A CA 1
ATOM 928 C C . THR A 1 126 ? 14.105 -21.257 -11.707 1.00 47.12 126 THR A C 1
ATOM 930 O O . THR A 1 126 ? 15.106 -21.865 -11.323 1.00 47.12 126 THR A O 1
ATOM 933 N N . ILE A 1 127 ? 14.187 -20.386 -12.712 1.00 52.69 127 ILE A N 1
ATOM 934 C CA . ILE A 1 127 ? 15.474 -19.828 -13.110 1.00 52.69 127 ILE A CA 1
ATOM 935 C C . ILE A 1 127 ? 15.915 -18.954 -11.941 1.00 52.69 127 ILE A C 1
ATOM 937 O O . ILE A 1 127 ? 15.378 -17.869 -11.733 1.00 52.69 127 ILE A O 1
ATOM 941 N N . ALA A 1 128 ? 16.881 -19.439 -11.158 1.00 63.47 128 ALA A N 1
ATOM 942 C CA . ALA A 1 128 ? 17.523 -18.641 -10.124 1.00 63.47 128 ALA A CA 1
ATOM 943 C C . ALA A 1 128 ? 17.967 -17.306 -10.743 1.00 63.47 128 ALA A C 1
ATOM 945 O O . ALA A 1 128 ? 18.790 -17.279 -11.665 1.00 63.47 128 ALA A O 1
ATOM 946 N N . SER A 1 129 ? 17.373 -16.203 -10.276 1.00 73.00 129 SER A N 1
ATOM 947 C CA . SER A 1 129 ? 17.656 -14.877 -10.819 1.00 73.00 129 SER A CA 1
ATOM 948 C C . SER A 1 129 ? 19.154 -14.590 -10.726 1.00 73.00 129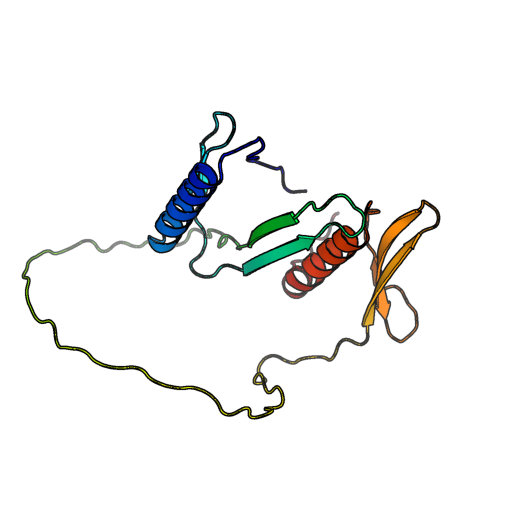 SER A C 1
ATOM 950 O O . SER A 1 129 ? 19.768 -14.696 -9.666 1.00 73.00 129 SER A O 1
ATOM 952 N N . LEU A 1 130 ? 19.751 -14.184 -11.846 1.00 89.56 130 LEU A N 1
ATOM 953 C CA . LEU A 1 130 ? 21.148 -13.747 -11.906 1.00 89.56 130 LEU A CA 1
ATOM 954 C C . LEU A 1 130 ? 21.317 -12.277 -11.492 1.00 89.56 130 LEU A C 1
ATOM 956 O O . LEU A 1 130 ? 22.397 -11.710 -11.670 1.00 89.56 130 LEU A O 1
ATOM 960 N N . ALA A 1 131 ? 20.253 -11.642 -11.006 1.00 92.19 131 ALA A N 1
ATOM 961 C CA . ALA A 1 131 ? 20.220 -10.243 -10.622 1.00 92.19 131 ALA A CA 1
ATOM 962 C C . ALA A 1 131 ? 19.739 -10.076 -9.177 1.00 92.19 131 ALA A C 1
ATOM 964 O O . ALA A 1 131 ? 18.909 -10.846 -8.695 1.00 92.19 131 ALA A O 1
ATOM 965 N N . ARG A 1 132 ? 20.255 -9.047 -8.501 1.00 92.94 132 ARG A N 1
ATOM 966 C CA . ARG A 1 132 ? 19.850 -8.660 -7.144 1.00 92.94 132 ARG A CA 1
ATOM 967 C C . ARG A 1 132 ? 19.283 -7.252 -7.141 1.00 92.94 132 ARG A C 1
ATOM 969 O O . ARG A 1 132 ? 19.786 -6.384 -7.857 1.00 92.94 132 ARG A O 1
ATOM 976 N N . PHE A 1 133 ? 18.284 -7.018 -6.306 1.00 95.81 133 PHE A N 1
ATOM 977 C CA . PHE A 1 133 ? 17.874 -5.658 -6.009 1.00 95.81 133 PHE A CA 1
ATOM 978 C C . PHE A 1 133 ? 18.840 -5.011 -5.017 1.00 95.81 133 PHE A C 1
ATOM 980 O O . PHE A 1 133 ? 19.350 -5.654 -4.101 1.00 95.81 133 PHE A O 1
ATOM 987 N N . GLU A 1 134 ? 19.094 -3.727 -5.221 1.00 96.56 134 GLU A N 1
ATOM 988 C CA . GLU A 1 134 ? 19.859 -2.872 -4.328 1.00 96.56 134 GLU A CA 1
ATOM 989 C C . GLU A 1 134 ? 19.030 -1.631 -4.028 1.00 96.56 134 GLU A C 1
ATOM 991 O O . GLU A 1 134 ? 18.678 -0.889 -4.946 1.00 96.56 134 GLU A O 1
ATOM 996 N N . VAL A 1 135 ? 18.753 -1.396 -2.749 1.00 96.19 135 VAL A N 1
ATOM 997 C CA . VAL A 1 135 ? 18.158 -0.152 -2.259 1.00 96.19 135 VAL A CA 1
ATOM 998 C C . VAL A 1 135 ? 19.290 0.750 -1.788 1.00 96.19 135 VAL A C 1
ATOM 1000 O O . VAL A 1 135 ? 20.163 0.321 -1.032 1.00 96.19 135 VAL A O 1
ATOM 1003 N N . TYR A 1 136 ? 19.316 1.988 -2.265 1.00 95.88 136 TYR A N 1
ATOM 1004 C CA . TYR A 1 136 ? 20.395 2.932 -1.998 1.00 95.88 136 TYR A CA 1
ATOM 1005 C C . TYR A 1 136 ? 19.862 4.358 -1.890 1.00 95.88 136 TYR A C 1
ATOM 1007 O O . TYR A 1 136 ? 18.792 4.673 -2.405 1.00 95.88 136 TYR A O 1
ATOM 1015 N N . ARG A 1 137 ? 20.632 5.227 -1.235 1.00 96.25 137 ARG A N 1
ATOM 1016 C CA . ARG A 1 137 ? 20.374 6.667 -1.212 1.00 96.25 137 ARG A CA 1
ATOM 1017 C C . ARG A 1 137 ? 21.179 7.348 -2.312 1.00 96.25 137 ARG A C 1
ATOM 1019 O O . ARG A 1 137 ? 22.375 7.075 -2.452 1.00 96.25 137 ARG A O 1
ATOM 1026 N N . ASP A 1 138 ? 20.532 8.172 -3.121 1.00 95.81 138 ASP A N 1
ATOM 1027 C CA . ASP A 1 138 ? 21.173 8.866 -4.230 1.00 95.81 138 ASP A CA 1
ATOM 1028 C C . ASP A 1 138 ? 21.815 10.202 -3.802 1.00 95.81 138 ASP A C 1
ATOM 1030 O O . ASP A 1 138 ? 21.971 10.496 -2.618 1.00 95.81 138 ASP A O 1
ATOM 1034 N N . ARG A 1 139 ? 22.253 11.007 -4.779 1.00 94.94 139 ARG A N 1
ATOM 1035 C CA . ARG A 1 139 ? 22.891 12.310 -4.513 1.00 94.94 139 ARG A CA 1
ATOM 1036 C C . ARG A 1 139 ? 21.908 13.409 -4.105 1.00 94.94 139 ARG A C 1
ATOM 1038 O O . ARG A 1 139 ? 22.365 14.440 -3.625 1.00 94.94 139 ARG A O 1
ATOM 1045 N N . ALA A 1 140 ? 20.616 13.218 -4.351 1.00 94.56 140 ALA A N 1
ATOM 1046 C CA . ALA A 1 140 ? 19.548 14.127 -3.957 1.00 94.56 140 ALA A CA 1
ATOM 1047 C C . ALA A 1 140 ? 18.984 13.774 -2.571 1.00 94.56 140 ALA A C 1
ATOM 1049 O O . ALA A 1 140 ? 17.964 14.324 -2.171 1.00 94.56 140 ALA A O 1
ATOM 1050 N N . ASP A 1 141 ? 19.657 12.879 -1.834 1.00 93.81 141 ASP A N 1
ATOM 1051 C CA . ASP A 1 141 ? 19.225 12.381 -0.531 1.00 93.81 141 ASP A CA 1
ATOM 1052 C C . ASP A 1 141 ? 17.909 11.576 -0.574 1.00 93.81 141 ASP A C 1
ATOM 1054 O O . ASP A 1 141 ? 17.330 11.293 0.481 1.00 93.81 141 ASP A O 1
ATOM 1058 N N . GLU A 1 142 ? 17.504 11.116 -1.761 1.00 96.56 142 GLU A N 1
ATOM 1059 C CA . GLU A 1 142 ? 16.328 10.277 -1.992 1.00 96.56 142 GLU A CA 1
ATOM 1060 C C . GLU A 1 142 ? 16.703 8.791 -1.988 1.00 96.56 142 GLU A C 1
ATOM 1062 O O . GLU A 1 142 ? 17.779 8.382 -2.437 1.00 96.56 142 GLU A O 1
ATOM 1067 N N . TRP A 1 143 ? 15.797 7.953 -1.501 1.00 97.62 143 TRP A N 1
ATOM 1068 C CA . TRP A 1 143 ? 15.921 6.503 -1.563 1.00 97.62 143 TRP A CA 1
ATOM 1069 C C . TRP A 1 143 ? 15.461 5.985 -2.919 1.00 97.62 143 TRP A C 1
ATOM 1071 O O . TRP A 1 143 ? 14.424 6.381 -3.437 1.00 97.62 143 TRP A O 1
ATOM 1081 N N . ARG A 1 144 ? 16.230 5.080 -3.511 1.00 97.75 144 ARG A N 1
ATOM 1082 C CA . ARG A 1 144 ? 15.945 4.461 -4.807 1.00 97.75 144 ARG A CA 1
ATOM 1083 C C . ARG A 1 144 ? 16.267 2.982 -4.746 1.00 97.75 144 ARG A C 1
ATOM 1085 O O . ARG A 1 144 ? 17.058 2.543 -3.911 1.00 97.75 144 ARG A O 1
ATOM 1092 N N . TRP A 1 145 ? 15.695 2.217 -5.663 1.00 97.94 145 TRP A N 1
ATOM 1093 C CA . TRP A 1 145 ? 16.075 0.826 -5.868 1.00 97.94 145 TRP A CA 1
ATOM 1094 C C . TRP A 1 145 ? 16.571 0.612 -7.296 1.00 97.94 145 TRP A C 1
ATOM 1096 O O . TRP A 1 145 ? 16.210 1.336 -8.226 1.00 97.94 145 TRP A O 1
ATOM 1106 N N . ARG A 1 146 ? 17.422 -0.392 -7.485 1.00 97.88 146 ARG A N 1
ATOM 1107 C CA . ARG A 1 146 ? 17.860 -0.856 -8.806 1.00 97.88 146 ARG A CA 1
ATOM 1108 C C . ARG A 1 146 ? 18.036 -2.363 -8.824 1.00 97.88 146 ARG A C 1
ATOM 1110 O O . ARG A 1 146 ? 18.457 -2.943 -7.830 1.00 97.88 146 ARG A O 1
ATOM 1117 N N . LEU A 1 147 ? 17.766 -2.985 -9.961 1.00 96.56 147 LEU A N 1
ATOM 1118 C CA . LEU A 1 147 ? 18.039 -4.392 -10.215 1.00 96.56 147 LEU A CA 1
ATOM 1119 C C . LEU A 1 147 ? 19.364 -4.508 -10.968 1.00 96.56 147 LEU A C 1
ATOM 1121 O O . LEU A 1 147 ? 19.485 -4.062 -12.112 1.00 96.56 147 LEU A O 1
ATOM 1125 N N . VAL A 1 148 ? 20.364 -5.091 -10.313 1.00 95.88 148 VAL A N 1
ATOM 1126 C CA . VAL A 1 148 ? 21.725 -5.234 -10.836 1.00 95.88 148 VAL A CA 1
ATOM 1127 C C . VAL A 1 148 ? 21.960 -6.686 -11.217 1.00 95.88 148 VAL A C 1
ATOM 1129 O O . VAL A 1 148 ? 21.942 -7.575 -10.365 1.00 95.88 148 VAL A O 1
ATOM 1132 N N . HIS A 1 149 ? 22.199 -6.934 -12.500 1.00 95.44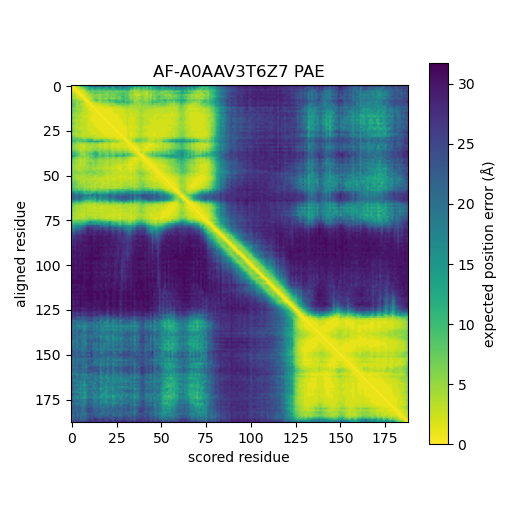 149 HIS A N 1
ATOM 1133 C CA . HIS A 1 149 ? 22.598 -8.247 -12.989 1.00 95.44 149 HIS A CA 1
ATOM 1134 C C . HIS A 1 149 ? 24.033 -8.575 -12.545 1.00 95.44 149 HIS A C 1
ATOM 1136 O O . HIS A 1 149 ? 24.855 -7.684 -12.337 1.00 95.44 149 HIS A O 1
ATOM 1142 N N . ARG A 1 150 ? 24.384 -9.861 -12.438 1.00 91.75 150 ARG A N 1
ATOM 1143 C CA . ARG A 1 150 ? 25.713 -10.324 -11.989 1.00 91.75 150 ARG A CA 1
ATOM 1144 C C . ARG A 1 150 ? 26.901 -9.770 -12.782 1.00 91.75 150 ARG A C 1
ATOM 1146 O O . ARG A 1 150 ? 28.018 -9.784 -12.283 1.00 91.75 150 ARG A O 1
ATOM 1153 N N . ASN A 1 151 ? 26.679 -9.307 -14.014 1.00 93.19 151 ASN A N 1
ATOM 1154 C CA . ASN A 1 151 ? 27.711 -8.658 -14.830 1.00 93.19 151 ASN A CA 1
ATOM 1155 C C . ASN A 1 151 ? 27.916 -7.167 -14.492 1.00 93.19 151 ASN A C 1
ATOM 1157 O O . ASN A 1 151 ? 28.730 -6.518 -15.138 1.00 93.19 151 ASN A O 1
ATOM 1161 N N . GLY A 1 152 ? 27.182 -6.628 -13.515 1.00 92.31 152 GLY A N 1
ATOM 1162 C CA . GLY A 1 152 ? 27.242 -5.233 -13.081 1.00 92.31 152 GLY A CA 1
ATOM 1163 C C . GLY A 1 152 ? 26.268 -4.297 -13.798 1.00 92.31 152 GLY A C 1
ATOM 1164 O O . GLY A 1 152 ? 26.158 -3.138 -13.403 1.00 92.31 152 GLY A O 1
ATOM 1165 N N . ASN A 1 153 ? 25.538 -4.768 -14.813 1.00 94.94 153 ASN A N 1
ATOM 1166 C CA . ASN A 1 153 ? 24.587 -3.927 -15.534 1.00 94.94 153 ASN A CA 1
ATOM 1167 C C . ASN A 1 153 ? 23.304 -3.732 -14.727 1.00 94.94 153 ASN A C 1
ATOM 1169 O O . ASN A 1 153 ? 22.738 -4.685 -14.189 1.00 94.94 153 ASN A O 1
ATOM 1173 N N . ILE A 1 154 ? 22.816 -2.495 -14.713 1.00 95.38 154 ILE A N 1
ATOM 1174 C CA . ILE A 1 154 ? 21.491 -2.165 -14.197 1.00 95.38 154 ILE A CA 1
ATOM 1175 C C . ILE A 1 154 ? 20.474 -2.531 -15.278 1.00 95.38 154 ILE A C 1
ATOM 1177 O O . ILE A 1 154 ? 20.570 -2.035 -16.399 1.00 95.38 154 ILE A O 1
ATOM 1181 N N . ILE A 1 155 ? 19.531 -3.411 -14.947 1.00 94.56 155 ILE A N 1
ATOM 1182 C CA . ILE A 1 155 ? 18.482 -3.875 -15.872 1.00 94.56 155 ILE A CA 1
ATOM 1183 C C . ILE A 1 155 ? 17.105 -3.284 -15.552 1.00 94.56 155 ILE A C 1
ATOM 1185 O O . ILE A 1 155 ? 16.254 -3.228 -16.430 1.00 94.56 155 ILE A O 1
ATOM 1189 N N . ALA A 1 156 ? 16.905 -2.803 -14.323 1.00 95.31 156 ALA A N 1
ATOM 1190 C CA . ALA A 1 156 ? 15.752 -2.003 -13.924 1.00 95.31 156 ALA A CA 1
ATOM 1191 C C . ALA A 1 156 ? 16.155 -1.021 -12.816 1.00 95.31 156 ALA A C 1
ATOM 1193 O O . ALA A 1 156 ? 17.098 -1.279 -12.065 1.00 95.31 156 ALA A O 1
ATOM 1194 N N . ALA A 1 157 ? 15.446 0.096 -12.705 1.00 96.00 157 ALA A N 1
ATOM 1195 C CA . ALA A 1 157 ? 15.630 1.085 -11.649 1.00 96.00 157 ALA A CA 1
ATOM 1196 C C . ALA A 1 157 ? 14.283 1.705 -11.278 1.00 96.00 157 ALA A C 1
ATOM 1198 O O . ALA A 1 157 ? 13.372 1.727 -12.109 1.00 96.00 157 ALA A O 1
ATOM 1199 N N . SER A 1 158 ? 14.176 2.229 -10.058 1.00 94.00 158 SER A N 1
ATOM 1200 C CA . SER A 1 158 ? 13.026 3.038 -9.673 1.00 94.00 158 SER A CA 1
ATOM 1201 C C . SER A 1 158 ? 12.949 4.277 -10.571 1.00 94.00 158 SER A C 1
ATOM 1203 O O . SER A 1 158 ? 13.935 5.000 -10.738 1.00 94.00 158 SER A O 1
ATOM 1205 N N . GLY A 1 159 ? 11.785 4.511 -11.186 1.00 89.31 159 GLY A N 1
ATOM 1206 C CA . GLY A 1 159 ? 11.543 5.706 -12.006 1.00 89.31 159 GLY A CA 1
ATOM 1207 C C . GLY A 1 159 ? 11.525 6.996 -11.178 1.00 89.31 159 GLY A C 1
ATOM 1208 O O . GLY A 1 159 ? 11.814 8.075 -11.689 1.00 89.31 159 GLY A O 1
ATOM 1209 N N . GLU A 1 160 ? 11.262 6.867 -9.880 1.00 90.06 160 GLU A N 1
ATOM 1210 C CA . GLU A 1 160 ? 11.143 7.947 -8.905 1.00 90.06 160 GLU A CA 1
ATOM 1211 C C . GLU A 1 160 ? 12.083 7.749 -7.703 1.00 90.06 160 GLU A C 1
ATOM 1213 O O . GLU A 1 160 ? 12.709 6.690 -7.539 1.00 90.06 160 GLU A O 1
ATOM 1218 N N . GLY A 1 161 ? 12.249 8.820 -6.924 1.00 93.56 161 GLY A N 1
ATOM 1219 C CA . GLY A 1 161 ? 12.948 8.825 -5.642 1.00 93.56 161 GLY A CA 1
ATOM 1220 C C . GLY A 1 161 ? 11.940 8.830 -4.496 1.00 93.56 161 GLY A C 1
ATOM 1221 O O . GLY A 1 161 ? 10.906 9.485 -4.579 1.00 93.56 161 GLY A O 1
ATOM 1222 N N . TYR A 1 162 ? 12.241 8.092 -3.434 1.00 93.88 162 TYR A N 1
ATOM 1223 C CA . TYR A 1 162 ? 11.400 7.951 -2.252 1.00 93.88 162 TYR A CA 1
ATOM 1224 C C . TYR A 1 162 ? 11.998 8.714 -1.068 1.00 93.88 162 TYR A C 1
ATOM 1226 O O . TYR A 1 162 ? 13.215 8.820 -0.913 1.00 93.88 162 TYR A O 1
ATOM 1234 N N . THR A 1 163 ? 11.143 9.212 -0.180 1.00 89.38 163 THR A N 1
ATOM 1235 C CA . THR A 1 163 ? 11.560 9.952 1.022 1.00 89.38 163 THR A CA 1
ATOM 1236 C C . THR A 1 163 ? 12.158 9.046 2.102 1.00 89.38 163 THR A C 1
ATOM 1238 O O . THR A 1 163 ? 13.038 9.473 2.849 1.00 89.38 163 THR A O 1
ATOM 1241 N N . THR A 1 164 ? 11.736 7.780 2.162 1.00 88.44 164 THR A N 1
ATOM 1242 C CA . THR A 1 164 ? 12.193 6.789 3.146 1.00 88.44 164 THR A CA 1
ATOM 1243 C C . THR A 1 164 ? 12.705 5.521 2.462 1.00 88.44 164 THR A C 1
ATOM 1245 O O . THR A 1 164 ? 12.293 5.170 1.353 1.00 88.44 164 THR A O 1
ATOM 1248 N N . ARG A 1 165 ? 13.615 4.804 3.136 1.00 89.12 165 ARG A N 1
ATOM 1249 C CA . ARG A 1 165 ? 14.159 3.529 2.643 1.00 89.12 165 ARG A CA 1
ATOM 1250 C C . ARG A 1 165 ? 13.063 2.483 2.458 1.00 89.12 165 ARG A C 1
ATOM 1252 O O . ARG A 1 165 ? 13.093 1.739 1.484 1.00 89.12 165 ARG A O 1
ATOM 1259 N N . GLN A 1 166 ? 12.116 2.441 3.388 1.00 84.38 166 GLN A N 1
ATOM 1260 C CA . GLN A 1 166 ? 11.028 1.475 3.376 1.00 84.38 166 GLN A CA 1
ATOM 1261 C C . GLN A 1 166 ? 10.095 1.689 2.188 1.00 84.38 166 GLN A C 1
ATOM 1263 O O . GLN A 1 166 ? 9.763 0.720 1.521 1.00 84.38 166 GLN A O 1
ATOM 1268 N N . ASN A 1 167 ? 9.785 2.937 1.823 1.00 86.75 167 ASN A N 1
ATOM 1269 C CA . ASN A 1 167 ? 8.996 3.218 0.619 1.00 86.75 167 ASN A CA 1
ATOM 1270 C C . ASN A 1 167 ? 9.701 2.731 -0.658 1.00 86.75 167 ASN A C 1
ATOM 1272 O O . ASN A 1 167 ? 9.060 2.180 -1.554 1.00 86.75 167 ASN A O 1
ATOM 1276 N N . ALA A 1 168 ? 11.033 2.836 -0.721 1.00 91.00 168 ALA A N 1
ATOM 1277 C CA . ALA A 1 168 ? 11.798 2.240 -1.816 1.00 91.00 168 ALA A CA 1
ATOM 1278 C C . ALA A 1 168 ? 11.759 0.699 -1.794 1.00 91.00 168 ALA A C 1
ATOM 1280 O O . ALA A 1 168 ? 11.681 0.075 -2.853 1.00 91.00 168 ALA A O 1
ATOM 1281 N N . GLU A 1 169 ? 11.788 0.073 -0.615 1.00 91.38 169 GLU A N 1
ATOM 1282 C CA . GLU A 1 169 ? 11.627 -1.380 -0.465 1.00 91.38 169 GLU A CA 1
ATOM 1283 C C . GLU A 1 169 ? 10.214 -1.849 -0.861 1.00 91.38 169 GLU A C 1
ATOM 1285 O O . GLU A 1 169 ? 10.101 -2.848 -1.572 1.00 91.38 169 GLU A O 1
ATOM 1290 N N . LYS A 1 170 ? 9.158 -1.104 -0.508 1.00 88.19 170 LYS A N 1
ATOM 1291 C CA . LYS A 1 170 ? 7.769 -1.345 -0.942 1.00 88.19 170 LYS A CA 1
ATOM 1292 C C . LYS A 1 170 ? 7.649 -1.292 -2.466 1.00 88.19 170 LYS A C 1
ATOM 1294 O O . LYS A 1 170 ? 7.203 -2.257 -3.088 1.00 88.19 170 LYS A O 1
ATOM 1299 N N . GLY A 1 171 ? 8.156 -0.225 -3.091 1.00 90.88 171 GLY A N 1
ATOM 1300 C CA . GLY A 1 171 ? 8.172 -0.092 -4.553 1.00 90.88 171 GLY A CA 1
ATOM 1301 C C . GLY A 1 171 ? 8.925 -1.234 -5.246 1.00 90.88 171 GLY A C 1
ATOM 1302 O O . GLY A 1 171 ? 8.473 -1.763 -6.261 1.00 90.88 171 GLY A O 1
ATOM 1303 N N . MET A 1 172 ? 10.044 -1.676 -4.668 1.00 94.25 172 MET A N 1
ATOM 1304 C CA . MET A 1 172 ? 10.782 -2.851 -5.135 1.00 94.25 172 MET A CA 1
ATOM 1305 C C . MET A 1 172 ? 9.946 -4.140 -5.035 1.00 94.25 172 MET A C 1
ATOM 1307 O O . MET A 1 172 ? 9.898 -4.899 -6.006 1.00 94.25 172 MET A O 1
ATOM 1311 N N . ARG A 1 173 ? 9.310 -4.414 -3.885 1.00 90.19 173 ARG A N 1
ATOM 1312 C CA . ARG A 1 173 ? 8.481 -5.620 -3.684 1.00 90.19 173 ARG A CA 1
ATOM 1313 C C . ARG A 1 173 ? 7.299 -5.652 -4.649 1.00 90.19 173 ARG A C 1
ATOM 1315 O O . ARG A 1 173 ? 7.049 -6.695 -5.245 1.00 90.19 173 ARG A O 1
ATOM 1322 N N . SER A 1 174 ? 6.643 -4.514 -4.874 1.00 89.88 174 SER A N 1
ATOM 1323 C CA . SER A 1 174 ? 5.559 -4.396 -5.856 1.00 89.88 174 SER A CA 1
ATOM 1324 C C . SER A 1 174 ? 6.014 -4.825 -7.258 1.00 89.88 174 SER A C 1
ATOM 1326 O O . SER A 1 174 ? 5.341 -5.626 -7.909 1.00 89.88 174 SER A O 1
ATOM 1328 N N . VAL A 1 175 ? 7.206 -4.402 -7.699 1.00 92.19 175 VAL A N 1
ATOM 1329 C CA . VAL A 1 175 ? 7.777 -4.856 -8.981 1.00 92.19 175 VAL A CA 1
ATOM 1330 C C . VAL A 1 175 ? 8.066 -6.357 -8.974 1.00 92.19 175 VAL A C 1
ATOM 1332 O O . VAL A 1 175 ? 7.778 -7.021 -9.965 1.00 92.19 175 VAL A O 1
ATOM 1335 N N . MET A 1 176 ? 8.605 -6.916 -7.886 1.00 89.31 176 MET A N 1
ATOM 1336 C CA . MET A 1 176 ? 8.849 -8.365 -7.793 1.00 89.31 176 MET A CA 1
ATOM 1337 C C . MET A 1 176 ? 7.562 -9.184 -7.938 1.00 89.31 176 MET A C 1
ATOM 1339 O O . MET A 1 176 ? 7.591 -10.223 -8.594 1.00 89.31 176 MET A O 1
ATOM 1343 N N . ARG A 1 177 ? 6.455 -8.717 -7.343 1.00 87.25 177 ARG A N 1
ATOM 1344 C CA . ARG A 1 177 ? 5.146 -9.384 -7.414 1.00 87.25 177 ARG A CA 1
ATOM 1345 C C . ARG A 1 177 ? 4.525 -9.281 -8.806 1.00 87.25 177 ARG A C 1
ATOM 1347 O O . ARG A 1 177 ? 4.080 -10.283 -9.352 1.00 87.25 177 ARG A O 1
ATOM 1354 N N . ASN A 1 178 ? 4.541 -8.089 -9.398 1.00 87.00 178 ASN A N 1
ATOM 1355 C CA . ASN A 1 178 ? 3.783 -7.802 -10.617 1.00 87.00 178 ASN A CA 1
ATOM 1356 C C . ASN A 1 178 ? 4.541 -8.118 -11.918 1.00 87.00 178 ASN A C 1
ATOM 1358 O O . ASN A 1 178 ? 3.935 -8.503 -12.918 1.00 87.00 178 ASN A O 1
ATOM 1362 N N . ALA A 1 179 ? 5.870 -7.968 -11.940 1.00 90.38 179 ALA A N 1
ATOM 1363 C CA . ALA A 1 179 ? 6.651 -8.087 -13.174 1.00 90.38 179 ALA A CA 1
ATOM 1364 C C . ALA A 1 179 ? 6.584 -9.465 -13.867 1.00 90.38 179 ALA A C 1
ATOM 1366 O O . ALA A 1 179 ? 6.539 -9.470 -15.098 1.00 90.38 179 ALA A O 1
ATOM 1367 N N . PRO A 1 180 ? 6.567 -10.619 -13.165 1.00 88.25 180 PRO A N 1
ATOM 1368 C CA . PRO A 1 180 ? 6.537 -11.928 -13.826 1.00 88.25 180 PRO A CA 1
ATOM 1369 C C . PRO A 1 180 ? 5.307 -12.165 -14.717 1.00 88.25 180 PRO A C 1
ATOM 1371 O O . PRO A 1 180 ? 5.419 -12.880 -15.710 1.00 88.25 180 PRO A O 1
ATOM 1374 N N . GLY A 1 181 ? 4.158 -11.568 -14.378 1.00 83.44 181 GLY A N 1
ATOM 1375 C CA . GLY A 1 181 ? 2.895 -11.711 -15.117 1.00 83.44 181 GLY A CA 1
ATOM 1376 C C . GLY A 1 181 ? 2.523 -10.513 -15.998 1.00 83.44 181 GLY A C 1
ATOM 1377 O O . GLY A 1 181 ? 1.507 -10.552 -16.692 1.00 83.44 181 GLY A O 1
ATOM 1378 N N . ALA A 1 182 ? 3.312 -9.436 -15.984 1.00 88.75 182 ALA A N 1
ATOM 1379 C CA . ALA A 1 182 ? 2.966 -8.201 -16.679 1.00 88.75 182 ALA A CA 1
ATOM 1380 C C . ALA A 1 182 ? 3.023 -8.349 -18.213 1.00 88.75 182 ALA A C 1
ATOM 1382 O O . ALA A 1 182 ? 3.997 -8.844 -18.784 1.00 88.75 182 ALA A O 1
ATOM 1383 N N . SER A 1 183 ? 1.992 -7.850 -18.901 1.00 90.00 183 SER A N 1
ATOM 1384 C CA . SER A 1 183 ? 1.933 -7.821 -20.369 1.00 90.00 183 SER A CA 1
ATOM 1385 C C . SER A 1 183 ? 2.747 -6.663 -20.959 1.00 90.00 183 SER A C 1
ATOM 1387 O O . SER A 1 183 ? 2.780 -5.562 -20.411 1.00 90.00 183 SER A O 1
ATOM 1389 N N . ILE A 1 184 ? 3.377 -6.883 -22.117 1.00 91.94 184 ILE A N 1
ATOM 1390 C CA . ILE A 1 184 ? 4.165 -5.858 -22.821 1.00 91.94 184 ILE A CA 1
ATOM 1391 C C . ILE A 1 184 ? 3.281 -5.128 -23.836 1.00 91.94 184 ILE A C 1
ATOM 1393 O O . ILE A 1 184 ? 2.801 -5.736 -24.791 1.00 91.94 184 ILE A O 1
ATOM 1397 N N . LEU A 1 185 ? 3.153 -3.807 -23.689 1.00 90.50 185 LEU A N 1
ATOM 1398 C CA . LEU A 1 185 ? 2.544 -2.926 -24.688 1.00 90.50 185 LEU A CA 1
ATOM 1399 C C . LEU A 1 185 ? 3.636 -2.189 -25.473 1.00 90.50 185 LEU A C 1
ATOM 1401 O O . LEU A 1 185 ? 4.565 -1.633 -24.887 1.00 90.50 185 LEU A O 1
ATOM 1405 N N . ARG A 1 186 ? 3.540 -2.183 -26.807 1.00 87.94 186 ARG A N 1
ATOM 1406 C CA . ARG A 1 186 ? 4.432 -1.401 -27.678 1.00 87.94 186 ARG A CA 1
ATOM 1407 C C . ARG A 1 186 ? 3.709 -0.129 -28.107 1.00 87.94 186 ARG A C 1
ATOM 1409 O O . ARG A 1 186 ? 2.679 -0.225 -28.763 1.00 87.94 186 ARG A O 1
ATOM 1416 N N . GLY A 1 187 ? 4.247 1.027 -27.724 1.00 80.25 187 GLY A N 1
ATOM 1417 C CA . GLY A 1 187 ? 3.824 2.314 -28.274 1.00 80.25 187 GLY A CA 1
ATOM 1418 C C . GLY A 1 187 ? 4.370 2.499 -29.691 1.00 80.25 187 GLY A C 1
ATOM 1419 O O . GLY A 1 187 ? 5.498 2.079 -29.963 1.00 80.25 187 GLY A O 1
ATOM 1420 N N . GLU A 1 188 ? 3.549 3.073 -30.569 1.00 62.28 188 GLU A N 1
ATOM 1421 C CA . GLU A 1 188 ? 3.887 3.434 -31.956 1.00 62.28 188 GLU A CA 1
ATOM 1422 C C . GLU A 1 188 ? 4.688 4.741 -32.045 1.00 62.28 188 GLU A C 1
ATOM 1424 O O . GLU A 1 188 ? 4.436 5.656 -31.225 1.00 62.28 188 GLU A O 1
#

InterPro domains:
  IPR010879 Domain of unknown function DUF1508 [PF07411] (138-184)
  IPR027598 Amphi-Trp domain [PF20068] (4-84)
  IPR027598 Amphi-Trp domain [TIGR04354] (9-75)
  IPR036913 YegP-like superfamily [SSF160113] (131-185)